Protein AF-D8TQY9-F1 (afdb_monomer_lite)

Sequence (345 aa):
MSKRPREWDLASDESEKIPRVVGLLGVKSWSDFQSIMNVSDNFPCSSEDMFGAQSVFASPAPQGFEVVGVKLLLELLSEPVIWFKETVLHPDNREEPLYLLLYSVLSKLALLSLDQGSLVISSAGPDDPLDDGAAIDAAREAAWDKVYEITGDYESSDHKLAERLFRSPVQPGRSELVVVRVNPGDRISPYECLETNVRSYCKAVMLVEPKCRMVFTDDIWQPMAEATALAILNGKQDPVTVLLTDAKSWYFASVQLVGEIDEEGLPPPTQNEFQACGYRLRLFACKHFTCNLLSESGDRNYACVAKVFAHMHTVLYPGVDISQVAARAERGSGVLKSLADKSPL

Foldseek 3Di:
DDDDDDPPPPPDDDPPLFPDLVNLLQFQFPVSLCVVFVWDPLDDLDPCCQANPPHPFADPDDDDADPQLLVVLLVQQVVLLVCLLVPPDDDLLDQVSVLVSVVSSVVSLQLLDDDFAGKDKDFQDDDPPPCPCPVQVVLLVVLLVVCCVVPVDSPDPPVVSSSVSPSPPPRSGAQGIWIKGFDPPFDQDPPDHPLVCLLPTIATQEGEHAGSDDDCRRRVSSNVSSQQSRQVSNAAPGWYWYWYYPLQKTWIKIKHFPFFPPDPPDDDDDSQWMDTSRTIMGIHNIHMAGARSNDPPPDDRSVRVSVVSVVVSCSNPPPDRSSCSVVSSVVSVVVVVVVVVVDDD

Radius of gyration: 21.99 Å; chains: 1; bounding box: 77×56×57 Å

Organism: NCBI:txid3068

pLDDT: mean 73.63, std 17.73, range [25.66, 96.75]

Secondary structure (DSSP, 8-state):
---PPPTTTTS-SSSSSSPPGGGGGG--SHHHHHHHTT--TTS--SHHHHHSTT-TTBPSSPPPPPHHHHHHHHHHHHHHHHHHHHH----TT-SHHHHHHHHHHHHHHHTT-SSS-EEEEEES----TT--SHHHHHHHHHHHHHHHHHHS-TT-S-HHHHHHH-S----S-S-SEEEEEE-TT----TTS-HHHHHHHTEEEEEEEEE-SS--HHHHSHHHHHHHHHHHHHH-SS--EEEEEE-SSEEEEEEEEEEEETT-TTPPPPPTTEEEETTEEEEEEEEEEEE--TT---TTTSHHHHHHHHHHHHHHHSTT--GGGHHHHHHHHHHHHHHHHTTS--

Structure (m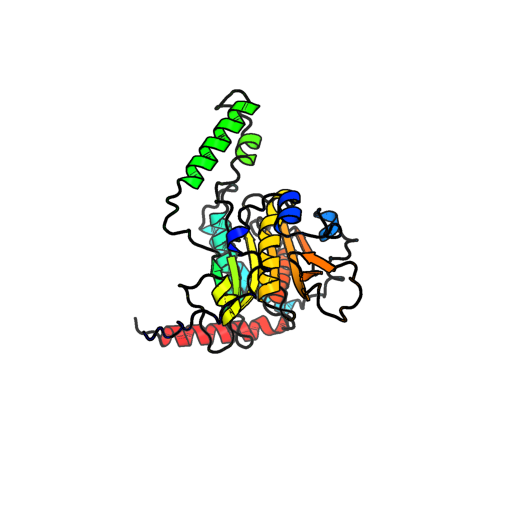mCIF, N/CA/C/O backbone):
data_AF-D8TQY9-F1
#
_entry.id   AF-D8TQY9-F1
#
loop_
_atom_site.group_PDB
_atom_site.id
_atom_site.type_symbol
_atom_site.label_atom_id
_atom_site.label_alt_id
_atom_site.label_comp_id
_atom_site.label_asym_id
_atom_site.label_entity_id
_atom_site.label_seq_id
_atom_site.pdbx_PDB_ins_code
_atom_site.Cartn_x
_atom_site.Cartn_y
_atom_site.Cartn_z
_atom_site.occupancy
_atom_site.B_iso_or_equiv
_atom_site.auth_seq_id
_atom_site.auth_comp_id
_atom_site.auth_asym_id
_atom_site.auth_atom_id
_atom_site.pdbx_PDB_model_num
ATOM 1 N N . MET A 1 1 ? -48.235 35.819 12.263 1.00 39.62 1 MET A N 1
ATOM 2 C CA . MET A 1 1 ? -47.195 35.002 12.921 1.00 39.62 1 MET A CA 1
ATOM 3 C C . MET A 1 1 ? -47.364 33.561 12.474 1.00 39.62 1 MET A C 1
ATOM 5 O O . MET A 1 1 ? -48.348 32.938 12.834 1.00 39.62 1 MET A O 1
ATOM 9 N N . SER A 1 2 ? -46.459 33.069 11.633 1.00 35.28 2 SER A N 1
ATOM 10 C CA . SER A 1 2 ? -46.304 31.645 11.323 1.00 35.28 2 SER A CA 1
ATOM 11 C C . SER A 1 2 ? -44.868 31.473 10.835 1.00 35.28 2 SER A C 1
ATOM 13 O O . SER A 1 2 ? -44.525 31.920 9.742 1.00 35.28 2 SER A O 1
ATOM 15 N N . LYS A 1 3 ? -43.997 30.957 11.704 1.00 33.81 3 LYS A N 1
ATOM 16 C CA . LYS A 1 3 ? -42.648 30.521 11.337 1.00 33.81 3 LYS A CA 1
ATOM 17 C C . LYS A 1 3 ? -42.711 29.000 11.255 1.00 33.81 3 LYS A C 1
ATOM 19 O O . LYS A 1 3 ? -42.864 28.346 12.280 1.00 33.81 3 LYS A O 1
ATOM 24 N N . ARG A 1 4 ? -42.647 28.458 10.038 1.00 33.50 4 ARG A N 1
ATOM 25 C CA . ARG A 1 4 ? -42.308 27.045 9.831 1.00 33.50 4 ARG A CA 1
ATOM 26 C C . ARG A 1 4 ? -40.861 26.831 10.304 1.00 33.50 4 ARG A C 1
ATOM 28 O O . ARG A 1 4 ? -40.025 27.673 9.962 1.00 33.50 4 ARG A O 1
ATOM 35 N N . PRO A 1 5 ? -40.546 25.762 11.050 1.00 31.55 5 PRO A N 1
ATOM 36 C CA . PRO A 1 5 ? -39.163 25.355 11.265 1.00 31.55 5 PRO A CA 1
ATOM 37 C C . PRO A 1 5 ? -38.562 24.891 9.932 1.00 31.55 5 PRO A C 1
ATOM 39 O O . PRO A 1 5 ? -39.254 24.273 9.122 1.00 31.55 5 PRO A O 1
ATOM 42 N N . ARG A 1 6 ? -37.302 25.254 9.680 1.00 28.48 6 ARG A N 1
ATOM 43 C CA . ARG A 1 6 ? -36.527 24.796 8.522 1.00 28.48 6 ARG A CA 1
ATOM 44 C C . ARG A 1 6 ? -36.032 23.374 8.801 1.00 28.48 6 ARG A C 1
ATOM 46 O O . ARG A 1 6 ? -35.542 23.115 9.890 1.00 28.48 6 ARG A O 1
ATOM 53 N N . GLU A 1 7 ? -36.133 22.500 7.803 1.00 30.22 7 GLU A N 1
ATOM 54 C CA . GLU A 1 7 ? -35.644 21.106 7.751 1.00 30.22 7 GLU A CA 1
ATOM 55 C C . GLU A 1 7 ? -34.103 20.986 7.787 1.00 30.22 7 GLU A C 1
ATOM 57 O O . GLU A 1 7 ? -33.508 20.288 6.977 1.00 30.22 7 GLU A O 1
ATOM 62 N N . TRP A 1 8 ? -33.426 21.707 8.683 1.00 30.09 8 TRP A N 1
ATOM 63 C CA . TRP A 1 8 ? -31.961 21.654 8.824 1.00 30.09 8 TRP A CA 1
ATOM 64 C C . TRP A 1 8 ? -31.501 20.970 10.122 1.00 30.09 8 TRP A C 1
ATOM 66 O O . TRP A 1 8 ? -30.308 20.759 10.301 1.00 30.09 8 TRP A O 1
ATOM 76 N N . ASP A 1 9 ? -32.431 20.533 10.975 1.00 25.66 9 ASP A N 1
ATOM 77 C CA . ASP A 1 9 ? -32.129 19.931 12.285 1.00 25.66 9 ASP A CA 1
ATOM 78 C C . ASP A 1 9 ? -32.101 18.383 12.270 1.00 25.66 9 ASP A C 1
ATOM 80 O O . ASP A 1 9 ? -32.417 17.748 13.271 1.00 25.66 9 ASP A O 1
ATOM 84 N N . LEU A 1 10 ? -31.750 17.744 11.145 1.00 31.73 10 LEU A N 1
ATOM 85 C CA . LEU A 1 10 ? -31.627 16.271 11.053 1.00 31.73 10 LEU A CA 1
ATOM 86 C C . LEU A 1 10 ? -30.245 15.767 10.604 1.00 31.73 10 LEU A C 1
ATOM 88 O O . LEU A 1 10 ? -30.106 14.602 10.249 1.00 31.73 10 LEU A O 1
ATOM 92 N N . ALA A 1 11 ? -29.212 16.611 10.648 1.00 31.11 11 ALA A N 1
ATOM 93 C CA . ALA A 1 11 ? -27.831 16.205 10.357 1.00 31.11 11 ALA A CA 1
ATOM 94 C C . ALA A 1 11 ? -26.865 16.502 11.520 1.00 31.11 11 ALA A C 1
ATOM 96 O O . ALA A 1 11 ? -25.699 16.820 11.295 1.00 31.11 11 ALA A O 1
ATOM 97 N N . SER A 1 12 ? -27.350 16.447 12.763 1.00 35.75 12 SER A N 1
ATOM 98 C CA . SER A 1 12 ? -26.526 16.616 13.964 1.00 35.75 12 SER A CA 1
ATOM 99 C C . SER A 1 12 ? -25.936 15.282 14.444 1.00 35.75 12 SER A C 1
ATOM 101 O O . SER A 1 12 ? -26.682 14.329 14.656 1.00 35.75 12 SER A O 1
ATOM 103 N N . ASP A 1 13 ? -24.621 15.297 14.693 1.00 31.89 13 ASP A N 1
ATOM 104 C CA . ASP A 1 13 ? -23.912 14.555 15.758 1.00 31.89 13 ASP A CA 1
ATOM 105 C C . ASP A 1 13 ? -23.221 13.193 15.531 1.00 31.89 13 ASP A C 1
ATOM 107 O O . ASP A 1 13 ? -22.780 12.599 16.510 1.00 31.89 13 ASP A O 1
ATOM 111 N N . GLU A 1 14 ? -22.949 12.724 14.305 1.00 36.75 14 GLU A N 1
ATOM 112 C CA . GLU A 1 14 ? -22.085 11.520 14.127 1.00 36.75 14 GLU A CA 1
ATOM 113 C C . GLU A 1 14 ? -20.671 11.781 13.558 1.00 36.75 14 GLU A C 1
ATOM 115 O O . GLU A 1 14 ? -19.844 10.874 13.502 1.00 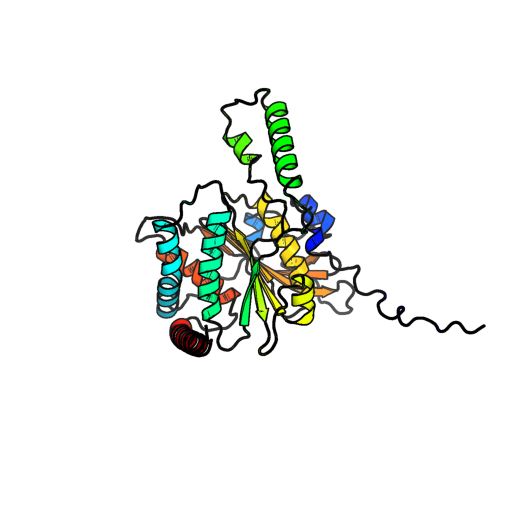36.75 14 GLU A O 1
ATOM 120 N N . SER A 1 15 ? -20.320 13.015 13.171 1.00 42.41 15 SER A N 1
ATOM 121 C CA . SER A 1 15 ? -19.105 13.267 12.364 1.00 42.41 15 SER A CA 1
ATOM 122 C C . SER A 1 15 ? -17.864 13.793 13.115 1.00 42.41 15 SER A C 1
ATOM 124 O O . SER A 1 15 ? -16.834 13.982 12.465 1.00 42.41 15 SER A O 1
ATOM 126 N N . GLU A 1 16 ? -17.896 14.047 14.428 1.00 48.91 16 GLU A N 1
ATOM 127 C CA . GLU A 1 16 ? -16.743 14.668 15.121 1.00 48.91 16 GLU A CA 1
ATOM 128 C C . GLU A 1 16 ? -15.598 13.697 15.470 1.00 48.91 16 GLU A C 1
ATOM 130 O O . GLU A 1 16 ? -14.480 14.145 15.714 1.00 48.91 16 GLU A O 1
ATOM 135 N N . LYS A 1 17 ? -15.825 12.374 15.463 1.00 55.22 17 LYS A N 1
ATOM 136 C CA . LYS A 1 17 ? -14.813 11.393 15.913 1.00 55.22 17 LYS A CA 1
ATOM 137 C C . LYS A 1 17 ? -13.771 11.009 14.852 1.00 55.22 17 LYS A C 1
ATOM 139 O O . LYS A 1 17 ? -12.709 10.508 15.206 1.00 55.22 17 LYS A O 1
ATOM 144 N N . ILE A 1 18 ? -14.051 11.204 13.561 1.00 57.72 18 ILE A N 1
ATOM 145 C CA . ILE A 1 18 ? -13.136 10.807 12.477 1.00 57.72 18 ILE A CA 1
ATOM 146 C C . ILE A 1 18 ? -12.364 12.046 12.017 1.00 57.72 18 ILE A C 1
ATOM 148 O O . ILE A 1 18 ? -12.992 12.967 11.482 1.00 57.72 18 ILE A O 1
ATOM 152 N N . PRO A 1 19 ? -11.027 12.095 12.173 1.00 57.12 19 PRO A N 1
ATOM 153 C CA . PRO A 1 19 ? -10.237 13.167 11.595 1.00 57.12 19 PRO A CA 1
ATOM 154 C C . PRO A 1 19 ? -10.498 13.220 10.095 1.00 57.12 19 PRO A C 1
ATOM 156 O O . PRO A 1 19 ? -10.464 12.193 9.413 1.00 57.12 19 PRO A O 1
ATOM 159 N N . ARG A 1 20 ? -10.750 14.420 9.569 1.00 57.09 20 ARG A N 1
ATOM 160 C CA . ARG A 1 20 ? -10.746 14.615 8.118 1.00 57.09 20 ARG A CA 1
ATOM 161 C C . ARG A 1 20 ? -9.380 14.167 7.607 1.00 57.09 20 ARG A C 1
ATOM 163 O O . ARG A 1 20 ? -8.365 14.603 8.146 1.00 57.09 20 ARG A O 1
ATOM 170 N N . VAL A 1 21 ? -9.352 13.361 6.553 1.00 54.56 21 VAL A N 1
ATOM 171 C CA . VAL A 1 21 ? -8.126 12.971 5.840 1.00 54.56 21 VAL A CA 1
ATOM 172 C C . VAL A 1 21 ? -7.359 14.226 5.397 1.00 54.56 21 VAL A C 1
ATOM 174 O O . VAL A 1 21 ? -6.134 14.256 5.421 1.00 54.56 21 VAL A O 1
ATOM 177 N N . VAL A 1 22 ? -8.074 15.322 5.114 1.00 44.81 22 VAL A N 1
ATOM 178 C CA . VAL A 1 22 ? -7.494 16.649 4.813 1.00 44.81 22 VAL A CA 1
ATOM 179 C C . VAL A 1 22 ? -6.735 17.288 5.992 1.00 44.81 22 VAL A C 1
ATOM 181 O O . VAL A 1 22 ? -5.873 18.130 5.776 1.00 44.81 22 VAL A O 1
ATOM 184 N N . GLY A 1 23 ? -7.021 16.910 7.240 1.00 45.72 23 GLY A N 1
ATOM 185 C CA . GLY A 1 23 ? -6.389 17.470 8.443 1.00 45.72 23 GLY A CA 1
ATOM 186 C C . GLY A 1 23 ? -5.056 16.821 8.832 1.00 45.72 23 GLY A C 1
ATOM 187 O O . GLY A 1 23 ? -4.439 17.243 9.807 1.00 45.72 23 GLY A O 1
ATOM 188 N N . LEU A 1 24 ? -4.605 15.803 8.094 1.00 59.19 24 LEU A N 1
ATOM 189 C CA . LEU A 1 24 ? -3.450 14.977 8.466 1.00 59.19 24 LEU A CA 1
ATOM 190 C C . LEU A 1 24 ? -2.108 15.496 7.931 1.00 59.19 24 LEU A C 1
ATOM 192 O O . LEU A 1 24 ? -1.064 14.934 8.250 1.00 59.19 24 LEU A O 1
ATOM 196 N N . LEU A 1 25 ? -2.112 16.621 7.206 1.00 58.91 25 LEU A N 1
ATOM 197 C CA . LEU A 1 25 ? -0.903 17.295 6.700 1.00 58.91 25 LEU A CA 1
ATOM 198 C C . LEU A 1 25 ? 0.034 17.790 7.827 1.00 58.91 25 LEU A C 1
ATOM 200 O O . LEU A 1 25 ? 1.186 18.151 7.594 1.00 58.91 25 LEU A O 1
ATOM 204 N N . GLY A 1 26 ? -0.452 17.825 9.071 1.00 62.59 26 GLY A N 1
ATOM 205 C CA . GLY A 1 26 ? 0.345 18.153 10.254 1.00 62.59 26 GLY A CA 1
ATOM 206 C C . GLY A 1 26 ? 1.169 16.990 10.819 1.00 62.59 26 GLY A C 1
ATOM 207 O O . GLY A 1 26 ? 1.985 17.223 11.707 1.00 62.59 26 GLY A O 1
ATOM 208 N N . VAL A 1 27 ? 0.979 15.755 10.340 1.00 76.62 27 VAL A N 1
ATOM 209 C CA . VAL A 1 27 ? 1.635 14.561 10.896 1.00 76.62 27 VAL A CA 1
ATOM 210 C C . VAL A 1 27 ? 3.030 14.389 10.291 1.00 76.62 27 VAL A C 1
ATOM 212 O O . VAL A 1 27 ? 3.187 13.741 9.265 1.00 76.62 27 VAL A O 1
ATOM 215 N N . LYS A 1 28 ? 4.060 14.963 10.922 1.00 78.88 28 LYS A N 1
ATOM 216 C CA . LYS A 1 28 ? 5.449 14.925 10.414 1.00 78.88 28 LYS A CA 1
ATOM 217 C C . LYS A 1 28 ? 6.371 14.014 11.216 1.00 78.88 28 LYS A C 1
ATOM 219 O O . LYS A 1 28 ? 7.529 13.817 10.859 1.00 78.88 28 LYS A O 1
ATOM 224 N N . SER A 1 29 ? 5.881 13.495 12.333 1.00 83.25 29 SER A N 1
ATOM 225 C CA . SER A 1 29 ? 6.659 12.702 13.271 1.00 83.25 29 SER A CA 1
ATOM 226 C C . SER A 1 29 ? 5.777 11.706 14.012 1.00 83.25 29 SER A C 1
ATOM 228 O O . SER A 1 29 ? 4.548 11.811 14.018 1.00 83.25 29 SER A O 1
ATOM 230 N N . TRP A 1 30 ? 6.423 10.767 14.701 1.00 87.62 30 TRP A N 1
ATOM 231 C CA . TRP A 1 30 ? 5.758 9.856 15.628 1.00 87.62 30 TRP A CA 1
ATOM 232 C C . TRP A 1 30 ? 4.934 10.616 16.677 1.00 87.62 30 TRP A C 1
ATOM 234 O O . TRP A 1 30 ? 3.790 10.260 16.940 1.00 87.62 30 TRP A O 1
ATOM 244 N N . SER A 1 31 ? 5.487 11.688 17.250 1.00 87.88 31 SER A N 1
ATOM 245 C CA . SER A 1 31 ? 4.803 12.488 18.269 1.00 87.88 31 SER A CA 1
ATOM 246 C C . SER A 1 31 ? 3.566 13.199 17.720 1.00 87.88 31 SER A C 1
ATOM 248 O O . SER A 1 31 ? 2.546 13.269 18.409 1.00 87.88 31 SER A O 1
ATOM 250 N N . ASP A 1 32 ? 3.620 13.680 16.476 1.00 86.31 32 ASP A N 1
ATOM 251 C CA . ASP A 1 32 ? 2.452 14.266 15.812 1.00 86.31 32 ASP A CA 1
ATOM 252 C C . ASP A 1 32 ? 1.392 13.197 15.553 1.00 86.31 32 ASP A C 1
ATOM 254 O O . ASP A 1 32 ? 0.228 13.401 15.874 1.00 86.31 32 ASP A O 1
ATOM 258 N N . PHE A 1 33 ? 1.788 12.027 15.042 1.00 89.12 33 PHE A N 1
ATOM 259 C CA . PHE A 1 33 ? 0.869 10.910 14.815 1.00 89.12 33 PHE A CA 1
ATOM 260 C C . PHE A 1 33 ? 0.184 10.492 16.113 1.00 89.12 33 PHE A C 1
ATOM 262 O O . PHE A 1 33 ? -1.042 10.426 16.172 1.00 89.12 33 PHE A O 1
ATOM 269 N N . GLN A 1 34 ? 0.966 10.295 17.174 1.00 90.56 34 GLN A N 1
ATOM 270 C CA . GLN A 1 34 ? 0.460 9.894 18.476 1.00 90.56 34 GLN A CA 1
ATOM 271 C C . GLN A 1 34 ? -0.514 10.926 19.057 1.00 90.56 34 GLN A C 1
ATOM 273 O O . GLN A 1 34 ? -1.579 10.552 19.542 1.00 90.56 34 GLN A O 1
ATOM 278 N N . SER A 1 35 ? -0.179 12.216 18.984 1.00 88.19 35 SER A N 1
ATOM 279 C CA . SER A 1 35 ? -0.999 13.285 19.564 1.00 88.19 35 SER A CA 1
ATOM 280 C C . SER A 1 35 ? -2.240 13.621 18.732 1.00 88.19 35 SER A C 1
ATOM 282 O O . SER A 1 35 ? -3.329 13.717 19.292 1.00 88.19 35 SER A O 1
ATOM 284 N N . ILE A 1 36 ? -2.110 13.756 17.408 1.00 86.38 36 ILE A N 1
ATOM 285 C CA . ILE A 1 36 ? -3.205 14.135 16.499 1.00 86.38 36 ILE A CA 1
ATOM 286 C C . ILE A 1 36 ? -4.218 12.997 16.367 1.00 86.38 36 ILE A C 1
ATOM 288 O O . ILE A 1 36 ? -5.424 13.235 16.404 1.00 86.38 36 ILE A O 1
ATOM 292 N N . MET A 1 37 ? -3.742 11.755 16.237 1.00 87.50 37 MET A N 1
ATOM 293 C CA . MET A 1 37 ? -4.614 10.587 16.080 1.00 87.50 37 MET A CA 1
ATOM 294 C C . MET A 1 37 ? -4.997 9.953 17.424 1.00 87.50 37 MET A C 1
ATOM 296 O O . MET A 1 37 ? -5.778 9.002 17.440 1.00 87.50 37 MET A O 1
ATOM 300 N N . ASN A 1 38 ? -4.488 10.473 18.548 1.00 89.31 38 ASN A N 1
ATOM 301 C CA . ASN A 1 38 ? -4.680 9.914 19.888 1.00 89.31 38 ASN A CA 1
ATOM 302 C C . ASN A 1 38 ? -4.340 8.410 19.934 1.00 89.31 38 ASN A C 1
ATOM 304 O O . ASN A 1 38 ? -5.169 7.579 20.313 1.00 89.31 38 ASN A O 1
ATOM 308 N N . VAL A 1 39 ? -3.141 8.065 19.452 1.00 90.44 39 VAL A N 1
ATOM 309 C CA . VAL A 1 39 ? -2.688 6.673 19.322 1.00 90.44 39 VAL A CA 1
ATOM 310 C C . VAL A 1 39 ? -2.211 6.142 20.666 1.00 90.44 39 VAL A C 1
ATOM 312 O O . VAL A 1 39 ? -1.447 6.804 21.370 1.00 90.44 39 VAL A O 1
ATOM 315 N N . SER A 1 40 ? -2.625 4.929 21.019 1.00 88.31 40 SER A N 1
ATOM 316 C CA . SER A 1 40 ? -2.164 4.270 22.243 1.00 88.31 40 SER A CA 1
ATOM 317 C C . SER A 1 40 ? -0.674 3.900 22.202 1.00 88.31 40 SER A C 1
ATOM 319 O O . SER A 1 40 ? -0.125 3.552 21.157 1.00 88.31 40 SER A O 1
ATOM 321 N N . ASP A 1 41 ? -0.029 3.890 23.373 1.00 84.81 41 ASP A N 1
ATOM 322 C CA . ASP A 1 41 ? 1.418 3.645 23.539 1.00 84.81 41 ASP A CA 1
ATOM 323 C C . ASP A 1 41 ? 1.907 2.270 23.051 1.00 84.81 41 ASP A C 1
ATOM 325 O O . ASP A 1 41 ? 3.106 2.038 22.926 1.00 84.81 41 ASP A O 1
ATOM 329 N N . ASN A 1 42 ? 0.995 1.329 22.805 1.00 82.44 42 ASN A N 1
ATOM 330 C CA . ASN A 1 42 ? 1.328 -0.009 22.322 1.00 82.44 42 ASN A CA 1
ATOM 331 C C . ASN A 1 42 ? 1.482 -0.093 20.792 1.00 82.44 42 ASN A C 1
ATOM 333 O O . ASN A 1 42 ? 1.752 -1.180 20.278 1.00 82.44 42 ASN A O 1
ATOM 337 N N . PHE A 1 43 ? 1.302 1.010 20.059 1.00 89.25 43 PHE A N 1
ATOM 338 C CA . PHE A 1 43 ? 1.595 1.049 18.630 1.00 89.25 43 PHE A CA 1
ATOM 339 C C . PHE A 1 43 ? 3.122 1.098 18.392 1.00 89.25 43 PHE A C 1
ATOM 341 O O . PHE A 1 43 ? 3.828 1.848 19.067 1.00 89.25 43 PHE A O 1
ATOM 348 N N . PRO A 1 44 ? 3.661 0.316 17.439 1.00 89.75 44 PRO A N 1
ATOM 349 C CA . PRO A 1 44 ? 5.102 0.238 17.200 1.00 89.75 44 PRO A CA 1
ATOM 350 C C . PRO A 1 44 ? 5.662 1.523 16.566 1.00 89.75 44 PRO A C 1
ATOM 352 O O . PRO A 1 44 ? 5.226 1.944 15.498 1.00 89.75 44 PRO A O 1
ATOM 355 N N . CYS A 1 45 ? 6.675 2.123 17.195 1.00 86.25 45 CYS A N 1
ATOM 356 C CA . CYS A 1 45 ? 7.253 3.402 16.763 1.00 86.25 45 CYS A CA 1
ATOM 357 C C . CYS A 1 45 ? 8.532 3.268 15.910 1.00 86.25 45 CYS A C 1
ATOM 359 O O . CYS A 1 45 ? 9.109 4.275 15.497 1.00 86.25 45 CYS A O 1
ATOM 361 N N . SER A 1 46 ? 8.997 2.043 15.629 1.00 88.12 46 SER A N 1
ATOM 362 C CA . SER A 1 46 ? 10.213 1.794 14.847 1.00 88.12 46 SER A CA 1
ATOM 363 C C . SER A 1 46 ? 10.018 0.756 13.738 1.00 88.12 46 SER A C 1
ATOM 365 O O . SER A 1 46 ? 9.134 -0.102 13.793 1.00 88.12 46 SER A O 1
ATOM 367 N N . SER A 1 47 ? 10.893 0.803 12.725 1.00 89.44 47 SER A N 1
ATOM 368 C CA . SER A 1 47 ? 10.894 -0.189 11.640 1.00 89.44 47 SER A CA 1
ATOM 369 C C . SER A 1 47 ? 11.155 -1.606 12.154 1.00 89.44 47 SER A C 1
ATOM 371 O O . SER A 1 47 ? 10.634 -2.554 11.574 1.00 89.44 47 SER A O 1
ATOM 373 N N . GLU A 1 48 ? 11.983 -1.772 13.187 1.00 89.50 48 GLU A N 1
ATOM 374 C CA . GLU A 1 48 ? 12.298 -3.100 13.724 1.00 89.50 48 GLU A CA 1
ATOM 375 C C . GLU A 1 48 ? 11.088 -3.676 14.466 1.00 89.50 48 GLU A C 1
ATOM 377 O O . GLU A 1 48 ? 10.738 -4.837 14.267 1.00 89.50 48 GLU A O 1
ATOM 382 N N . ASP A 1 49 ? 10.372 -2.847 15.228 1.00 89.50 49 ASP A N 1
ATOM 383 C CA . ASP A 1 49 ? 9.168 -3.282 15.941 1.00 89.50 49 ASP A CA 1
ATOM 384 C C . ASP A 1 49 ? 8.044 -3.665 14.971 1.00 89.50 49 ASP A C 1
ATOM 386 O O . ASP A 1 49 ? 7.312 -4.622 15.220 1.00 89.50 49 ASP A O 1
ATOM 390 N N . MET A 1 50 ? 7.912 -2.954 13.845 1.00 91.31 50 MET A N 1
ATOM 391 C CA . MET A 1 50 ? 6.879 -3.219 12.835 1.00 91.31 50 MET A CA 1
ATOM 392 C C . MET A 1 50 ? 7.227 -4.358 11.869 1.00 91.31 50 MET A C 1
ATOM 394 O O . MET A 1 50 ? 6.346 -5.133 11.506 1.00 91.31 50 MET A O 1
ATOM 398 N N . PHE A 1 51 ? 8.477 -4.443 11.411 1.00 91.56 51 PHE A N 1
ATOM 399 C CA . PHE A 1 51 ? 8.876 -5.289 10.274 1.00 91.56 51 PHE A CA 1
ATOM 400 C C . PHE A 1 51 ? 9.982 -6.294 10.604 1.00 91.56 51 PHE A C 1
ATOM 402 O O . PHE A 1 51 ? 10.343 -7.103 9.745 1.00 91.56 51 PHE A O 1
ATOM 409 N N . GLY A 1 52 ? 10.539 -6.240 11.815 1.00 87.75 52 GLY A N 1
ATOM 410 C CA . GLY A 1 52 ? 11.588 -7.142 12.270 1.00 87.75 52 GLY A CA 1
ATOM 411 C C . GLY A 1 52 ? 11.120 -8.594 12.321 1.00 87.75 52 GLY A C 1
ATOM 412 O O . GLY A 1 52 ? 9.931 -8.900 12.415 1.00 87.75 52 GLY A O 1
ATOM 413 N N . ALA A 1 53 ? 12.070 -9.527 12.290 1.00 82.50 53 ALA A N 1
ATOM 414 C CA . ALA A 1 53 ? 11.774 -10.962 12.223 1.00 82.50 53 ALA A CA 1
ATOM 415 C C . ALA A 1 53 ? 11.005 -11.502 13.446 1.00 82.50 53 ALA A C 1
ATOM 417 O O . ALA A 1 53 ? 10.382 -12.558 13.356 1.00 82.50 53 ALA A O 1
ATOM 418 N N . GLN A 1 54 ? 11.070 -10.796 14.579 1.00 83.94 54 GLN A N 1
ATOM 419 C CA . GLN A 1 54 ? 10.360 -11.124 15.822 1.00 83.94 54 GLN A CA 1
ATOM 420 C C . GLN A 1 54 ? 9.096 -10.275 16.027 1.00 83.94 54 GLN A C 1
ATOM 422 O O . GLN A 1 54 ? 8.461 -10.361 17.076 1.00 83.94 54 GLN A O 1
ATOM 427 N N . SER A 1 55 ? 8.738 -9.436 15.052 1.00 85.94 55 SER A N 1
ATOM 428 C CA . SER A 1 55 ? 7.576 -8.564 15.153 1.00 85.94 55 SER A CA 1
ATOM 429 C C . SER A 1 55 ? 6.279 -9.371 15.174 1.00 85.94 55 SER A C 1
ATOM 431 O O . SER A 1 55 ? 6.038 -10.218 14.314 1.00 85.94 55 SER A O 1
ATOM 433 N N . VAL A 1 56 ? 5.394 -9.045 16.117 1.00 85.19 56 VAL A N 1
ATOM 434 C CA . VAL A 1 56 ? 4.032 -9.604 16.199 1.00 85.19 56 VAL A CA 1
ATOM 435 C C . VAL A 1 56 ? 3.116 -9.104 15.075 1.00 85.19 56 VAL A C 1
ATOM 437 O O . VAL A 1 56 ? 2.039 -9.659 14.861 1.00 85.19 56 VAL A O 1
ATOM 440 N N . PHE A 1 57 ? 3.536 -8.055 14.362 1.00 87.25 57 PHE A N 1
ATOM 441 C CA . PHE A 1 57 ? 2.804 -7.451 13.249 1.00 87.25 57 PHE A CA 1
ATOM 442 C C . PHE A 1 57 ? 3.226 -8.032 11.895 1.00 87.25 57 PHE A C 1
ATOM 444 O O . PHE A 1 57 ? 2.504 -7.878 10.901 1.00 87.25 57 PHE A O 1
ATOM 451 N N . ALA A 1 58 ? 4.385 -8.700 11.848 1.00 80.00 58 ALA A N 1
ATOM 452 C CA . ALA A 1 58 ? 4.902 -9.306 10.636 1.00 80.00 58 ALA A CA 1
ATOM 453 C C . ALA A 1 58 ? 3.967 -10.411 10.131 1.00 80.00 58 ALA A C 1
ATOM 455 O O . ALA A 1 58 ? 3.386 -11.183 10.896 1.00 80.00 58 ALA A O 1
ATOM 456 N N . SER A 1 59 ? 3.827 -10.503 8.809 1.00 68.94 59 SER A N 1
ATOM 457 C CA . SER A 1 59 ? 3.077 -11.607 8.209 1.00 68.94 59 SER A CA 1
ATOM 458 C C . SER A 1 59 ? 3.731 -12.950 8.574 1.00 68.94 59 SER A C 1
ATOM 460 O O . SER A 1 59 ? 4.958 -13.062 8.469 1.00 68.94 59 SER A O 1
ATOM 462 N N . PRO A 1 60 ? 2.954 -14.000 8.916 1.00 58.50 60 PRO A N 1
ATOM 463 C CA . PRO A 1 60 ? 3.499 -15.345 9.065 1.00 58.50 60 PRO A CA 1
ATOM 464 C C . PRO A 1 60 ? 4.232 -15.780 7.787 1.00 58.50 60 PRO A C 1
ATOM 466 O O . PRO A 1 60 ? 3.992 -15.226 6.707 1.00 58.50 60 PRO A O 1
ATOM 469 N N . ALA A 1 61 ? 5.148 -16.745 7.949 1.00 53.12 61 ALA A N 1
ATOM 470 C CA . ALA A 1 61 ? 6.131 -17.184 6.956 1.00 53.12 61 ALA A CA 1
ATOM 471 C C . ALA A 1 61 ? 5.586 -17.198 5.512 1.00 53.12 61 ALA A C 1
ATOM 473 O O . ALA A 1 61 ? 4.442 -17.602 5.291 1.00 53.12 61 ALA A O 1
ATOM 474 N N . PRO A 1 62 ? 6.393 -16.765 4.523 1.00 54.72 62 PRO A N 1
ATOM 475 C CA . PRO A 1 62 ? 5.918 -16.514 3.170 1.00 54.72 62 PRO A CA 1
ATOM 476 C C . PRO A 1 62 ? 5.209 -17.742 2.601 1.00 54.72 62 PRO A C 1
ATOM 478 O O . PRO A 1 62 ? 5.818 -18.802 2.455 1.00 54.72 62 PRO A O 1
ATOM 481 N N . GLN A 1 63 ? 3.936 -17.580 2.233 1.00 56.22 63 GLN A N 1
ATOM 482 C CA . GLN A 1 63 ? 3.294 -18.517 1.323 1.00 56.22 63 GLN A CA 1
ATOM 483 C C . GLN A 1 63 ? 4.125 -18.522 0.039 1.00 56.22 63 GLN A C 1
ATOM 485 O O . GLN A 1 63 ? 4.386 -17.470 -0.551 1.00 56.22 63 GLN A O 1
ATOM 490 N N . GLY A 1 64 ? 4.629 -19.696 -0.338 1.00 59.25 64 GLY A N 1
ATOM 491 C CA . GLY A 1 64 ? 5.300 -19.860 -1.618 1.00 59.25 64 GLY A CA 1
ATOM 492 C C . GLY A 1 64 ? 4.311 -19.496 -2.715 1.00 59.25 64 GLY A C 1
ATOM 493 O O . GLY A 1 64 ? 3.228 -20.070 -2.782 1.00 59.25 64 GLY A O 1
ATOM 494 N N . PHE A 1 65 ? 4.658 -18.517 -3.540 1.00 66.00 65 PHE A N 1
ATOM 495 C CA . PHE A 1 65 ? 3.844 -18.192 -4.698 1.00 66.00 65 PHE A CA 1
ATOM 496 C C . PHE A 1 65 ? 4.061 -19.243 -5.789 1.00 66.00 65 PHE A C 1
ATOM 498 O O . PHE A 1 65 ? 5.178 -19.738 -5.970 1.00 66.00 65 PHE A O 1
ATOM 505 N N . GLU A 1 66 ? 3.007 -19.567 -6.533 1.00 69.81 66 GLU A N 1
ATOM 506 C CA . GLU A 1 66 ? 3.122 -20.449 -7.688 1.00 69.81 66 GLU A CA 1
ATOM 507 C C . GLU A 1 66 ? 4.035 -19.808 -8.751 1.00 69.81 66 GLU A C 1
ATOM 509 O O . GLU A 1 66 ? 3.832 -18.668 -9.175 1.00 69.81 66 GLU A O 1
ATOM 514 N N . VAL A 1 67 ? 5.072 -20.540 -9.170 1.00 71.94 67 VAL A N 1
ATOM 515 C CA . VAL A 1 67 ? 6.161 -20.012 -10.011 1.00 71.94 67 VAL A CA 1
ATOM 516 C C . VAL A 1 67 ? 5.649 -19.489 -11.358 1.00 71.94 67 VAL A C 1
ATOM 518 O O . VAL A 1 67 ? 6.171 -18.498 -11.867 1.00 71.94 67 VAL A O 1
ATOM 521 N N . VAL A 1 68 ? 4.621 -20.130 -11.924 1.00 72.19 68 VAL A N 1
ATOM 522 C CA . VAL A 1 68 ? 4.063 -19.775 -13.236 1.00 72.19 68 VAL A CA 1
ATOM 523 C C . VAL A 1 68 ? 3.295 -18.455 -13.170 1.00 72.19 68 VAL A C 1
ATOM 525 O O . VAL A 1 68 ? 3.636 -17.532 -13.911 1.00 72.19 68 VAL A O 1
ATOM 528 N N . GLY A 1 69 ? 2.327 -18.322 -12.253 1.00 73.19 69 GLY A N 1
ATOM 529 C CA . GLY A 1 69 ? 1.578 -17.074 -12.064 1.00 73.19 69 GLY A CA 1
ATOM 530 C C . GLY A 1 69 ? 2.477 -15.872 -11.757 1.00 73.19 69 GLY A C 1
ATOM 531 O O . GLY A 1 69 ? 2.292 -14.789 -12.309 1.00 73.19 69 GLY A O 1
ATOM 532 N N . VAL A 1 70 ? 3.523 -16.070 -10.951 1.00 79.06 70 VAL A N 1
ATOM 533 C CA . VAL A 1 70 ? 4.496 -15.014 -10.632 1.00 79.06 70 VAL A CA 1
ATOM 534 C C . VAL A 1 70 ? 5.343 -14.609 -11.833 1.00 79.06 70 VAL A C 1
ATOM 536 O O . VAL A 1 70 ? 5.614 -13.424 -12.009 1.00 79.06 70 VAL A O 1
ATOM 539 N N . LYS A 1 71 ? 5.771 -15.569 -12.659 1.00 80.19 71 LYS A N 1
ATOM 540 C CA . LYS A 1 71 ? 6.547 -15.270 -13.866 1.00 80.19 71 LYS A CA 1
ATOM 541 C C . LYS A 1 71 ? 5.733 -14.422 -14.843 1.00 80.19 71 LYS A C 1
ATOM 543 O O . LYS A 1 71 ? 6.242 -13.431 -15.351 1.00 80.19 71 LYS A O 1
ATOM 548 N N . LEU A 1 72 ? 4.466 -14.772 -15.045 1.00 78.38 72 LEU A N 1
ATOM 549 C CA . LEU A 1 72 ? 3.552 -14.011 -15.897 1.00 78.38 72 LEU A CA 1
ATOM 550 C C . LEU A 1 72 ? 3.290 -12.607 -15.347 1.00 78.38 72 LEU A C 1
ATOM 552 O O . LEU A 1 72 ? 3.279 -11.636 -16.099 1.00 78.38 72 LEU A O 1
ATOM 556 N N . LEU A 1 73 ? 3.116 -12.487 -14.029 1.00 82.88 73 LEU A N 1
ATOM 557 C CA . LEU A 1 73 ? 2.966 -11.192 -13.372 1.00 82.88 73 LEU A CA 1
ATOM 558 C C . LEU A 1 73 ? 4.217 -10.323 -13.553 1.00 82.88 73 LEU A C 1
ATOM 560 O O . LEU A 1 73 ? 4.109 -9.130 -13.820 1.00 82.88 73 LEU A O 1
ATOM 564 N N . LEU A 1 74 ? 5.402 -10.924 -13.437 1.00 84.50 74 LEU A N 1
ATOM 565 C CA . LEU A 1 74 ? 6.666 -10.245 -13.687 1.00 84.50 74 LEU A CA 1
ATOM 566 C C . LEU A 1 74 ? 6.750 -9.761 -15.138 1.00 84.50 74 LEU A C 1
ATOM 568 O O . LEU A 1 74 ? 7.003 -8.585 -15.348 1.00 84.50 74 LEU A O 1
ATOM 572 N N . GLU A 1 75 ? 6.469 -10.618 -16.121 1.00 82.94 75 GLU A N 1
ATOM 573 C CA . GLU A 1 75 ? 6.465 -10.242 -17.543 1.00 82.94 75 GLU A CA 1
ATOM 574 C C . GLU A 1 75 ? 5.500 -9.077 -17.830 1.00 82.94 75 GLU A C 1
ATOM 576 O O . GLU A 1 75 ? 5.888 -8.105 -18.478 1.00 82.94 75 GLU A O 1
ATOM 581 N N . LEU A 1 76 ? 4.279 -9.126 -17.283 1.00 83.00 76 LEU A N 1
ATOM 582 C CA . LEU A 1 76 ? 3.268 -8.076 -17.445 1.00 83.00 76 LEU A CA 1
ATOM 583 C C . LEU A 1 76 ? 3.718 -6.723 -16.874 1.00 83.00 76 LEU A C 1
ATOM 585 O O . LEU A 1 76 ? 3.454 -5.676 -17.466 1.00 83.00 76 LEU A O 1
ATOM 589 N N . LEU A 1 77 ? 4.355 -6.735 -15.702 1.00 86.56 77 LEU A N 1
ATOM 590 C CA . LEU A 1 77 ? 4.727 -5.520 -14.975 1.00 86.56 77 LEU A CA 1
ATOM 591 C C . LEU A 1 77 ? 6.151 -5.040 -15.280 1.00 86.56 77 LEU A C 1
ATOM 593 O O . LEU A 1 77 ? 6.498 -3.914 -14.933 1.00 86.56 77 LEU A O 1
ATOM 597 N N . SER A 1 78 ? 6.978 -5.848 -15.945 1.00 83.75 78 SER A N 1
ATOM 598 C CA . SER A 1 78 ? 8.315 -5.444 -16.382 1.00 83.75 78 SER A CA 1
ATOM 599 C C . SER A 1 78 ? 8.277 -4.429 -17.521 1.00 83.75 78 SER A C 1
ATOM 601 O O . SER A 1 78 ? 9.156 -3.576 -17.576 1.00 83.75 78 SER A O 1
ATOM 603 N N . GLU A 1 79 ? 7.268 -4.470 -18.393 1.00 84.44 79 GLU A N 1
ATOM 604 C CA . GLU A 1 79 ? 7.124 -3.522 -19.505 1.00 84.44 79 GLU A CA 1
ATOM 605 C C . GLU A 1 79 ? 7.178 -2.044 -19.051 1.00 84.44 79 GLU A C 1
ATOM 607 O O . GLU A 1 79 ? 8.077 -1.336 -19.510 1.00 84.44 79 GLU A O 1
ATOM 612 N N . PRO A 1 80 ? 6.314 -1.551 -18.134 1.00 84.38 80 PRO A N 1
ATOM 613 C CA . PRO A 1 80 ? 6.377 -0.155 -17.689 1.00 84.38 80 PRO A CA 1
ATOM 614 C C . PRO A 1 80 ? 7.707 0.197 -17.009 1.00 84.38 80 PRO A C 1
ATOM 616 O O . PRO A 1 80 ? 8.176 1.323 -17.136 1.00 84.38 80 PRO A O 1
ATOM 619 N N . VAL A 1 81 ? 8.347 -0.760 -16.330 1.00 84.94 81 VAL A N 1
ATOM 620 C CA . VAL A 1 81 ? 9.649 -0.552 -15.674 1.00 84.94 81 VAL A CA 1
ATOM 621 C C . VAL A 1 81 ? 10.764 -0.361 -16.702 1.00 84.94 81 VAL A C 1
ATOM 623 O O . VAL A 1 81 ? 11.609 0.514 -16.528 1.00 84.94 81 VAL 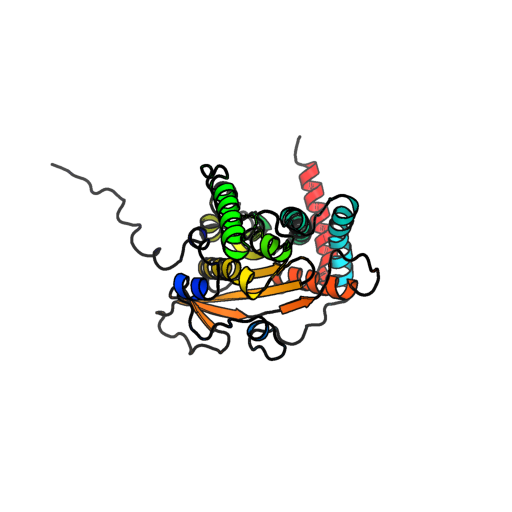A O 1
ATOM 626 N N . ILE A 1 82 ? 10.779 -1.170 -17.764 1.00 85.25 82 ILE A N 1
ATOM 627 C CA . ILE A 1 82 ? 11.761 -1.068 -18.852 1.00 85.25 82 ILE A CA 1
ATOM 628 C C . ILE A 1 82 ? 11.589 0.268 -19.574 1.00 85.25 82 ILE A C 1
ATOM 630 O O . ILE A 1 82 ? 12.548 1.027 -19.681 1.00 85.25 82 ILE A O 1
ATOM 634 N N . TRP A 1 83 ? 10.358 0.598 -19.975 1.00 82.62 83 TRP A N 1
ATOM 635 C CA . TRP A 1 83 ? 10.059 1.873 -20.630 1.00 82.62 83 TRP A CA 1
ATOM 636 C C . TRP A 1 83 ? 10.490 3.066 -19.785 1.00 82.62 83 TRP A C 1
ATOM 638 O O . TRP A 1 83 ? 11.128 3.984 -20.296 1.00 82.62 83 TRP A O 1
ATOM 648 N N . PHE A 1 84 ? 10.189 3.040 -18.488 1.00 85.06 84 PHE A N 1
ATOM 649 C CA . PHE A 1 84 ? 10.591 4.097 -17.574 1.00 85.06 84 PHE A CA 1
ATOM 650 C C . PHE A 1 84 ? 12.114 4.287 -17.545 1.00 85.06 84 PHE A C 1
ATOM 652 O O . PHE A 1 84 ? 12.586 5.406 -17.720 1.00 85.06 84 PHE A O 1
ATOM 659 N N . LYS A 1 85 ? 12.884 3.199 -17.406 1.00 82.88 85 LYS A N 1
ATOM 660 C CA . LYS A 1 85 ? 14.358 3.242 -17.410 1.00 82.88 85 LYS A CA 1
ATOM 661 C C . LYS A 1 85 ? 14.935 3.801 -18.706 1.00 82.88 85 LYS A C 1
ATOM 663 O O . LYS A 1 85 ? 15.917 4.532 -18.672 1.00 82.88 85 LYS A O 1
ATOM 668 N N . GLU A 1 86 ? 14.361 3.417 -19.841 1.00 83.62 86 GLU A N 1
ATOM 669 C CA . GLU A 1 86 ? 14.912 3.760 -21.153 1.00 83.62 86 GLU A CA 1
ATOM 670 C C . GLU A 1 86 ? 14.537 5.174 -21.611 1.00 83.62 86 GLU A C 1
ATOM 672 O O . GLU A 1 86 ? 15.259 5.766 -22.412 1.00 83.62 86 GLU A O 1
ATOM 677 N N . THR A 1 87 ? 13.413 5.718 -21.130 1.00 81.81 87 THR A N 1
ATOM 678 C CA . THR A 1 87 ? 12.824 6.940 -21.705 1.00 81.81 87 THR A CA 1
ATOM 679 C C . THR A 1 87 ? 12.644 8.097 -20.733 1.00 81.81 87 THR A C 1
ATOM 681 O O . THR A 1 87 ? 12.557 9.242 -21.180 1.00 81.81 87 THR A O 1
ATOM 684 N N . VAL A 1 88 ? 12.605 7.845 -19.423 1.00 78.19 88 VAL A N 1
ATOM 685 C CA . VAL A 1 88 ? 12.351 8.885 -18.422 1.00 78.19 88 VAL A CA 1
ATOM 686 C C . VAL A 1 88 ? 13.653 9.284 -17.742 1.00 78.19 88 VAL A C 1
ATOM 688 O O . VAL A 1 88 ? 14.333 8.472 -17.121 1.00 78.19 88 VAL A O 1
ATOM 691 N N . LEU A 1 89 ? 13.981 10.575 -17.803 1.00 72.69 89 LEU A N 1
ATOM 692 C CA . LEU A 1 89 ? 15.027 11.145 -16.959 1.00 72.69 89 LEU A CA 1
ATOM 693 C C . LEU A 1 89 ? 14.526 11.184 -15.512 1.00 72.69 89 LEU A C 1
ATOM 695 O O . LEU A 1 89 ? 13.631 11.962 -15.187 1.00 72.69 89 LEU A O 1
ATOM 699 N N . HIS A 1 90 ? 15.112 10.360 -14.645 1.00 71.56 90 HIS A N 1
ATOM 700 C CA . HIS A 1 90 ? 14.726 10.268 -13.238 1.00 71.56 90 HIS A CA 1
ATOM 701 C C . HIS A 1 90 ? 15.880 10.719 -12.318 1.00 71.56 90 HIS A C 1
ATOM 703 O O . HIS A 1 90 ? 16.740 9.927 -11.937 1.00 71.56 90 HIS A O 1
ATOM 709 N N . PRO A 1 91 ? 15.973 12.008 -11.959 1.00 67.81 91 PRO A N 1
ATOM 710 C CA . PRO A 1 91 ? 16.961 12.432 -10.974 1.00 67.81 91 PRO A CA 1
ATOM 711 C C . PRO A 1 91 ? 16.632 11.826 -9.598 1.00 67.81 91 PRO A C 1
ATOM 713 O O . PRO A 1 91 ? 15.480 11.839 -9.169 1.00 67.81 91 PRO A O 1
ATOM 716 N N . ASP A 1 92 ? 17.652 11.327 -8.893 1.00 65.81 92 ASP A N 1
ATOM 717 C CA . ASP A 1 92 ? 17.518 10.599 -7.615 1.00 65.81 92 ASP A CA 1
ATOM 718 C C . ASP A 1 92 ? 16.910 11.428 -6.462 1.00 65.81 92 ASP A C 1
ATOM 720 O O . ASP A 1 92 ? 16.635 10.891 -5.393 1.00 65.81 92 ASP A O 1
ATOM 724 N N . ASN A 1 93 ? 16.703 12.732 -6.655 1.00 65.38 93 ASN A N 1
ATOM 725 C CA . ASN A 1 93 ? 16.159 13.655 -5.661 1.00 65.38 93 ASN A CA 1
ATOM 726 C C . ASN A 1 93 ? 14.719 14.115 -5.954 1.00 65.38 93 ASN A C 1
ATOM 728 O O . ASN A 1 93 ? 14.216 14.985 -5.244 1.00 65.38 93 ASN A O 1
ATOM 732 N N . ARG A 1 94 ? 14.042 13.558 -6.970 1.00 65.38 94 ARG A N 1
ATOM 733 C CA . ARG A 1 94 ? 12.642 13.892 -7.295 1.00 65.38 94 ARG A CA 1
ATOM 734 C C . ARG A 1 94 ? 11.716 12.690 -7.156 1.00 65.38 94 ARG A C 1
ATOM 736 O O . ARG A 1 94 ? 12.046 11.599 -7.611 1.00 65.38 94 ARG A O 1
ATOM 743 N N . GLU A 1 95 ? 10.552 12.910 -6.548 1.00 73.75 95 GLU A N 1
ATOM 744 C CA . GLU A 1 95 ? 9.533 11.870 -6.303 1.00 73.75 95 GLU A CA 1
ATOM 745 C C . GLU A 1 95 ? 8.643 11.655 -7.538 1.00 73.75 95 GLU A C 1
ATOM 747 O O . GLU A 1 95 ? 8.320 10.523 -7.886 1.00 73.75 95 GLU A O 1
ATOM 752 N N . GLU A 1 96 ? 8.361 12.728 -8.283 1.00 73.56 96 GLU A N 1
ATOM 753 C CA . GLU A 1 96 ? 7.458 12.749 -9.444 1.00 73.56 96 GLU A CA 1
ATOM 754 C C . GLU A 1 96 ? 7.757 11.687 -10.530 1.00 73.56 96 GLU A C 1
ATOM 756 O O . GLU A 1 96 ? 6.824 11.056 -11.033 1.00 73.56 96 GLU A O 1
ATOM 761 N N . PRO A 1 97 ? 9.019 11.375 -10.890 1.00 78.44 97 PRO A N 1
ATOM 762 C CA . PRO A 1 97 ? 9.280 10.251 -11.786 1.00 78.44 97 PRO A CA 1
ATOM 763 C C . PRO A 1 97 ? 8.855 8.898 -11.182 1.00 78.44 97 PRO A C 1
ATOM 765 O O . PRO A 1 97 ? 8.279 8.061 -11.876 1.00 78.44 97 PRO A O 1
ATOM 768 N N . LEU A 1 98 ? 9.099 8.667 -9.887 1.00 82.94 98 LEU A N 1
ATOM 769 C CA . LEU A 1 98 ? 8.709 7.419 -9.218 1.00 82.94 98 LEU A CA 1
ATOM 770 C C . LEU A 1 98 ? 7.190 7.281 -9.121 1.00 82.94 98 LEU A C 1
ATOM 772 O O . LEU A 1 98 ? 6.675 6.178 -9.315 1.00 82.94 98 LEU A O 1
ATOM 776 N N . TYR A 1 99 ? 6.478 8.387 -8.905 1.00 82.62 99 TYR A N 1
ATOM 777 C CA . TYR A 1 99 ? 5.022 8.435 -8.999 1.00 82.62 99 TYR A CA 1
ATOM 778 C C . TYR A 1 99 ? 4.520 7.871 -10.334 1.00 82.62 99 TYR A C 1
ATOM 780 O O . TYR A 1 99 ? 3.711 6.942 -10.352 1.00 82.62 99 TYR A O 1
ATOM 788 N N . LEU A 1 100 ? 5.045 8.373 -11.460 1.00 81.69 100 LEU A N 1
ATOM 789 C CA . LEU A 1 100 ? 4.641 7.935 -12.803 1.00 81.69 100 LEU A CA 1
ATOM 790 C C . LEU A 1 100 ? 4.903 6.443 -13.031 1.00 81.69 100 LEU A C 1
ATOM 792 O O . LEU A 1 100 ? 4.077 5.737 -13.626 1.00 81.69 100 LEU A O 1
ATOM 796 N N . LEU A 1 101 ? 6.039 5.948 -12.536 1.00 87.06 101 LEU A N 1
ATOM 797 C CA . LEU A 1 101 ? 6.376 4.531 -12.587 1.00 87.06 101 LEU A CA 1
ATOM 798 C C . LEU A 1 101 ? 5.365 3.688 -11.800 1.00 87.06 101 LEU A C 1
ATOM 800 O O . LEU A 1 101 ? 4.811 2.728 -12.342 1.00 87.06 101 LEU A O 1
ATOM 804 N N . LEU A 1 102 ? 5.107 4.038 -10.537 1.00 89.38 102 LEU A N 1
ATOM 805 C CA . LEU A 1 102 ? 4.185 3.289 -9.683 1.00 89.38 102 LEU A CA 1
ATOM 806 C C . LEU A 1 102 ? 2.751 3.358 -10.205 1.00 89.38 102 LEU A C 1
ATOM 808 O O . LEU A 1 102 ? 2.085 2.325 -10.257 1.00 89.38 102 LEU A O 1
ATOM 812 N N . TYR A 1 103 ? 2.301 4.521 -10.678 1.00 86.44 103 TYR A N 1
ATOM 813 C CA . TYR A 1 103 ? 1.004 4.675 -11.332 1.00 86.44 103 TYR A CA 1
ATOM 814 C C . TYR A 1 103 ? 0.863 3.724 -12.527 1.00 86.44 103 TYR A C 1
ATOM 816 O O . TYR A 1 103 ? -0.153 3.041 -12.666 1.00 86.44 103 TYR A O 1
ATOM 824 N N . SER A 1 104 ? 1.901 3.614 -13.360 1.00 86.81 104 SER A N 1
ATOM 825 C CA . SER A 1 104 ? 1.908 2.723 -14.527 1.00 86.81 104 SER A CA 1
ATOM 826 C C . SER A 1 104 ? 1.849 1.242 -14.133 1.00 86.81 104 SER A C 1
ATOM 828 O O . SER A 1 104 ? 1.082 0.471 -14.718 1.00 86.81 104 SER A O 1
ATOM 830 N N . VAL A 1 105 ? 2.614 0.837 -13.112 1.00 90.38 105 VAL A N 1
ATOM 831 C CA . VAL A 1 105 ? 2.602 -0.537 -12.574 1.00 90.38 105 VAL A CA 1
ATOM 832 C C . VAL A 1 105 ? 1.234 -0.879 -11.979 1.00 90.38 105 VAL A C 1
ATOM 834 O O . VAL A 1 105 ? 0.652 -1.914 -12.311 1.00 90.38 105 VAL A O 1
ATOM 837 N N . LEU A 1 106 ? 0.686 -0.001 -11.138 1.00 89.50 106 LEU A N 1
ATOM 838 C CA . LEU A 1 106 ? -0.624 -0.187 -10.514 1.00 89.50 106 LEU A CA 1
ATOM 839 C C . LEU A 1 106 ? -1.745 -0.202 -11.554 1.00 89.50 106 LEU A C 1
ATOM 841 O O . LEU A 1 106 ? -2.668 -1.002 -11.435 1.00 89.50 106 LEU A O 1
ATOM 845 N N . SER A 1 107 ? -1.648 0.616 -12.605 1.00 84.12 107 SER A N 1
ATOM 846 C CA . SER A 1 107 ? -2.624 0.627 -13.699 1.00 84.12 107 SER A CA 1
ATOM 847 C C . SER A 1 107 ? -2.659 -0.719 -14.415 1.00 84.12 107 SER A C 1
ATOM 849 O O . SER A 1 107 ? -3.734 -1.269 -14.636 1.00 84.12 107 SER A O 1
ATOM 851 N N . LYS A 1 108 ? -1.492 -1.312 -14.710 1.00 85.12 108 LYS A N 1
ATOM 852 C CA . LYS A 1 108 ? -1.405 -2.664 -15.291 1.00 85.12 108 LYS A CA 1
ATOM 853 C C . LYS A 1 108 ? -1.968 -3.728 -14.345 1.00 85.12 108 LYS A C 1
ATOM 855 O O . LYS A 1 108 ? -2.663 -4.630 -14.805 1.00 85.12 108 LYS A O 1
ATOM 860 N N . LEU A 1 109 ? -1.729 -3.610 -13.036 1.00 86.19 109 LEU A N 1
ATOM 861 C CA . LEU A 1 109 ? -2.339 -4.495 -12.036 1.00 86.19 109 LEU A CA 1
ATOM 862 C C . LEU A 1 109 ? -3.861 -4.345 -11.976 1.00 86.19 109 LEU A C 1
ATOM 864 O O . LEU A 1 109 ? -4.554 -5.354 -11.858 1.00 86.19 109 LEU A O 1
ATOM 868 N N . ALA A 1 110 ? -4.392 -3.127 -12.080 1.00 79.81 110 ALA A N 1
ATOM 869 C CA . ALA A 1 110 ? -5.828 -2.854 -12.060 1.00 79.81 110 ALA A CA 1
ATOM 870 C C . ALA A 1 110 ? -6.568 -3.509 -13.241 1.00 79.81 110 ALA A C 1
ATOM 872 O O . ALA A 1 110 ? -7.709 -3.940 -13.084 1.00 79.81 110 ALA A O 1
ATOM 873 N N . LEU A 1 111 ? -5.899 -3.686 -14.390 1.00 74.00 111 LEU A N 1
ATOM 874 C CA . LEU A 1 111 ? -6.455 -4.400 -15.551 1.00 74.00 111 LEU A CA 1
ATOM 875 C C . LEU A 1 111 ? -6.746 -5.885 -15.288 1.00 74.00 111 LEU A C 1
ATOM 877 O O . LEU A 1 111 ? -7.494 -6.505 -16.043 1.00 74.00 111 LEU A O 1
ATOM 881 N N . LEU A 1 112 ? -6.172 -6.465 -14.232 1.00 74.25 112 LEU A N 1
ATOM 882 C CA . LEU A 1 112 ? -6.460 -7.840 -13.820 1.00 74.25 112 LEU A CA 1
ATOM 883 C C . LEU A 1 112 ? -7.813 -7.968 -13.095 1.00 74.25 112 LEU A C 1
ATOM 885 O O . LEU A 1 112 ? -8.253 -9.092 -12.823 1.00 74.25 112 LEU A O 1
ATOM 889 N N . SER A 1 113 ? -8.483 -6.850 -12.786 1.00 67.44 113 SER A N 1
ATOM 890 C CA . SER A 1 113 ? -9.804 -6.856 -12.164 1.00 67.44 113 SER A CA 1
ATOM 891 C C . SER A 1 113 ? -10.894 -7.046 -13.211 1.00 67.44 113 SER A C 1
ATOM 893 O O . SER A 1 113 ? -11.268 -6.120 -13.926 1.00 67.44 113 SER A O 1
ATOM 895 N N . LEU A 1 114 ? -11.416 -8.267 -13.298 1.00 58.22 114 LEU A N 1
ATOM 896 C CA . LEU A 1 114 ? -12.553 -8.588 -14.167 1.00 58.22 114 LEU A CA 1
ATOM 897 C C . LEU A 1 114 ? -13.827 -8.928 -13.396 1.00 58.22 114 LEU A C 1
ATOM 899 O O . LEU A 1 114 ? -14.915 -8.725 -13.921 1.00 58.22 114 LEU A O 1
ATOM 903 N N . ASP A 1 115 ? -13.690 -9.403 -12.153 1.00 55.78 115 ASP A N 1
ATOM 904 C CA . ASP A 1 115 ? -14.790 -10.033 -11.414 1.00 55.78 115 ASP A CA 1
ATOM 905 C C . ASP A 1 115 ? -15.009 -9.450 -9.989 1.00 55.78 115 ASP A C 1
ATOM 907 O O . ASP A 1 115 ? -15.981 -9.813 -9.335 1.00 55.78 115 ASP A O 1
ATOM 911 N N . GLN A 1 116 ? -14.140 -8.560 -9.471 1.00 54.62 116 GLN A N 1
ATOM 912 C CA . GLN A 1 116 ? -14.113 -8.152 -8.040 1.00 54.62 116 GLN A CA 1
ATOM 913 C C . GLN A 1 116 ? -14.367 -6.655 -7.768 1.00 54.62 116 GLN A C 1
ATOM 915 O O . GLN A 1 116 ? -13.898 -6.100 -6.775 1.00 54.62 116 GLN A O 1
ATOM 920 N N . GLY A 1 117 ? -15.143 -5.996 -8.627 1.00 59.28 117 GLY A N 1
ATOM 921 C CA . GLY A 1 117 ? -15.277 -4.540 -8.590 1.00 59.28 117 GLY A CA 1
ATOM 922 C C . GLY A 1 117 ? -14.092 -3.856 -9.271 1.00 59.28 117 GLY A C 1
ATOM 923 O O . GLY A 1 117 ? -12.994 -4.408 -9.379 1.00 59.28 117 GLY A O 1
ATOM 924 N N . SER A 1 118 ? -14.320 -2.666 -9.808 1.00 67.81 118 SER A N 1
ATOM 925 C CA . SER A 1 118 ? -13.289 -1.956 -10.563 1.00 67.81 118 SER A CA 1
ATOM 926 C C . SER A 1 118 ? -12.261 -1.376 -9.599 1.00 67.81 118 SER A C 1
ATOM 928 O O . SER A 1 118 ? -12.635 -0.707 -8.637 1.00 67.81 118 SER A O 1
ATOM 930 N N . LEU A 1 119 ? -10.972 -1.615 -9.850 1.00 76.81 119 LEU A N 1
ATOM 931 C CA . LEU A 1 119 ? -9.922 -0.858 -9.176 1.00 76.81 119 LEU A CA 1
ATOM 932 C C . LEU A 1 119 ? -9.736 0.471 -9.901 1.00 76.81 119 LEU A C 1
ATOM 934 O O . LEU A 1 119 ? -9.571 0.499 -11.120 1.00 76.81 119 LEU A O 1
ATOM 938 N N . VAL A 1 120 ? -9.757 1.561 -9.146 1.00 73.69 120 VAL A N 1
ATOM 939 C CA . VAL A 1 120 ? -9.456 2.903 -9.643 1.00 73.69 120 VAL A CA 1
ATOM 940 C C . VAL A 1 120 ? -8.296 3.454 -8.837 1.00 73.69 120 VAL A C 1
ATOM 942 O O . VAL A 1 120 ? -8.208 3.245 -7.630 1.00 73.69 120 VAL A O 1
ATOM 945 N N . ILE A 1 121 ? -7.389 4.139 -9.521 1.00 73.25 121 ILE A N 1
ATOM 946 C CA . ILE A 1 121 ? -6.262 4.819 -8.899 1.00 73.25 121 ILE A CA 1
ATOM 947 C C . ILE A 1 121 ? -6.627 6.296 -8.864 1.00 73.25 121 ILE A C 1
ATOM 949 O O . ILE A 1 121 ? -6.701 6.943 -9.907 1.00 73.25 121 ILE A O 1
ATOM 953 N N . SER A 1 122 ? -6.903 6.802 -7.670 1.00 68.06 122 SER A N 1
ATOM 954 C CA . SER A 1 122 ? -7.053 8.231 -7.429 1.00 68.06 122 SER A CA 1
ATOM 955 C C . SER A 1 122 ? -5.689 8.781 -7.050 1.00 68.06 122 SER A C 1
ATOM 957 O O . SER A 1 122 ? -5.032 8.212 -6.181 1.00 68.06 122 SER A O 1
ATOM 959 N N . SER A 1 123 ? -5.270 9.903 -7.632 1.00 62.81 123 SER A N 1
ATOM 960 C CA . SER A 1 123 ? -4.286 10.726 -6.932 1.00 62.81 123 SER A CA 1
ATOM 961 C C . SER A 1 123 ? -4.958 11.259 -5.668 1.00 62.81 123 SER A C 1
ATOM 963 O O . SER A 1 123 ? -6.144 11.622 -5.703 1.00 62.81 123 SER A O 1
ATOM 965 N N . ALA A 1 124 ? -4.266 11.283 -4.533 1.00 53.31 124 ALA A N 1
ATOM 966 C CA . ALA A 1 124 ? -4.785 12.035 -3.398 1.00 53.31 124 ALA A CA 1
ATOM 967 C C . ALA A 1 124 ? -4.440 13.521 -3.602 1.00 53.31 124 ALA A C 1
ATOM 969 O O . ALA A 1 124 ? -3.528 14.059 -2.995 1.00 53.31 124 ALA A O 1
ATOM 970 N N . GLY A 1 125 ? -5.184 14.189 -4.489 1.00 42.03 125 GLY A N 1
ATOM 971 C CA . GLY A 1 125 ? -5.040 15.620 -4.805 1.00 42.03 125 GLY A CA 1
ATOM 972 C C . GLY A 1 125 ? -4.711 15.874 -6.278 1.00 42.03 125 GLY A C 1
ATOM 973 O O . GLY A 1 125 ? -4.091 15.032 -6.926 1.00 42.03 125 GLY A O 1
ATOM 974 N N . PRO A 1 126 ? -5.216 16.982 -6.837 1.00 33.81 126 PRO A N 1
ATOM 975 C CA . PRO A 1 126 ? -4.510 18.248 -6.692 1.00 33.81 126 PRO A CA 1
ATOM 976 C C . PRO A 1 126 ? -5.141 19.136 -5.620 1.00 33.81 126 PRO A C 1
ATOM 978 O O . PRO A 1 126 ? -6.336 19.030 -5.344 1.00 33.81 126 PRO A O 1
ATOM 981 N N . ASP A 1 127 ? -4.271 19.926 -5.000 1.00 41.44 127 ASP A N 1
ATOM 982 C CA . ASP A 1 127 ? -4.409 21.311 -4.550 1.00 41.44 127 ASP A CA 1
ATOM 983 C C . ASP A 1 127 ? -5.819 21.817 -4.221 1.00 41.44 127 ASP A C 1
ATOM 985 O O . ASP A 1 127 ? -6.754 21.773 -5.025 1.00 41.44 127 ASP A O 1
ATOM 989 N N . ASP A 1 128 ? -5.941 22.444 -3.049 1.00 38.16 128 ASP A N 1
ATOM 990 C CA . ASP A 1 128 ? -6.873 23.558 -2.921 1.00 38.16 128 ASP A CA 1
ATOM 991 C C . ASP A 1 128 ? -6.621 24.484 -4.131 1.00 38.16 128 ASP A C 1
ATOM 993 O O . ASP A 1 128 ? -5.491 24.943 -4.294 1.00 38.16 128 ASP A O 1
ATOM 997 N N . PRO A 1 129 ? -7.599 24.756 -5.016 1.00 37.50 129 PRO A N 1
ATOM 998 C CA . PRO A 1 129 ? -7.397 25.582 -6.215 1.00 37.50 129 PRO A CA 1
ATOM 999 C C . PRO A 1 129 ? -6.997 27.043 -5.911 1.00 37.50 129 PRO A C 1
ATOM 1001 O O . PRO A 1 129 ? -6.945 27.876 -6.816 1.00 37.50 129 PRO A O 1
ATOM 1004 N N . LEU A 1 130 ? -6.761 27.356 -4.636 1.00 40.16 130 LEU A N 1
ATOM 1005 C CA . LEU A 1 130 ? -6.291 28.619 -4.089 1.00 40.16 130 LEU A CA 1
ATOM 1006 C C . LEU A 1 130 ? -4.835 28.576 -3.584 1.00 40.16 130 LEU A C 1
ATOM 1008 O O . LEU A 1 130 ? -4.338 29.629 -3.191 1.00 40.16 130 LEU A O 1
ATOM 1012 N N . ASP A 1 131 ? -4.159 27.422 -3.573 1.00 48.62 131 ASP A N 1
ATOM 1013 C CA . ASP A 1 131 ? -2.740 27.329 -3.203 1.00 48.62 131 ASP A CA 1
ATOM 1014 C C . ASP A 1 131 ? -1.871 27.427 -4.463 1.00 48.62 131 ASP A C 1
ATOM 1016 O O . ASP A 1 131 ? -1.638 26.469 -5.193 1.00 48.62 131 ASP A O 1
ATOM 1020 N N . ASP A 1 132 ? -1.429 28.644 -4.753 1.00 41.69 132 ASP A N 1
ATOM 1021 C CA . ASP A 1 132 ? -0.647 29.040 -5.924 1.00 41.69 132 ASP A CA 1
ATOM 1022 C C . ASP A 1 132 ? 0.846 28.665 -5.831 1.00 41.69 132 ASP A C 1
ATOM 1024 O O . ASP A 1 132 ? 1.682 29.217 -6.549 1.00 41.69 132 ASP A O 1
ATOM 1028 N N . GLY A 1 133 ? 1.203 27.724 -4.952 1.00 45.00 133 GLY A N 1
ATOM 1029 C CA . GLY A 1 133 ? 2.590 27.341 -4.700 1.00 45.00 133 GLY A CA 1
ATOM 1030 C C . GLY A 1 133 ? 3.332 28.303 -3.767 1.00 45.00 133 GLY A C 1
ATOM 1031 O O . GLY A 1 133 ? 4.510 28.079 -3.480 1.00 45.00 133 GLY A O 1
ATOM 1032 N N . ALA A 1 134 ? 2.666 29.323 -3.210 1.00 52.31 134 ALA A N 1
ATOM 1033 C CA . ALA A 1 134 ? 3.269 30.212 -2.218 1.00 52.31 134 ALA A CA 1
ATOM 1034 C C . ALA A 1 134 ? 3.746 29.457 -0.965 1.00 52.31 134 ALA A C 1
ATOM 1036 O O . ALA A 1 134 ? 4.782 29.800 -0.393 1.00 52.31 134 ALA A O 1
ATOM 1037 N N . ALA A 1 135 ? 3.044 28.392 -0.556 1.00 50.47 135 ALA A N 1
ATOM 1038 C CA . ALA A 1 135 ? 3.466 27.541 0.557 1.00 50.47 135 ALA A CA 1
ATOM 1039 C C . ALA A 1 135 ? 4.765 26.768 0.253 1.00 50.47 135 ALA A C 1
ATOM 1041 O O . ALA A 1 135 ? 5.586 26.556 1.149 1.00 50.47 135 ALA A O 1
ATOM 1042 N N . ILE A 1 136 ? 4.974 26.389 -1.011 1.00 48.78 136 ILE A N 1
ATOM 1043 C CA . ILE A 1 136 ? 6.170 25.685 -1.489 1.00 48.78 136 ILE A CA 1
ATOM 1044 C C . ILE A 1 136 ? 7.377 26.622 -1.478 1.00 48.78 136 ILE A C 1
ATOM 1046 O O . ILE A 1 136 ? 8.429 26.269 -0.939 1.00 48.78 136 ILE A O 1
ATOM 1050 N N . ASP A 1 137 ? 7.219 27.830 -2.020 1.00 52.16 137 ASP A N 1
ATOM 1051 C CA . ASP A 1 137 ? 8.288 28.827 -2.014 1.00 52.16 137 ASP A CA 1
ATOM 1052 C C . ASP A 1 137 ? 8.610 29.285 -0.583 1.00 52.16 137 ASP A C 1
ATOM 1054 O O . ASP A 1 137 ? 9.780 29.332 -0.213 1.00 52.16 137 ASP A O 1
ATOM 1058 N N . ALA A 1 138 ? 7.607 29.503 0.273 1.00 57.22 138 ALA A N 1
ATOM 1059 C CA . ALA A 1 138 ? 7.827 29.860 1.675 1.00 57.22 138 ALA A CA 1
ATOM 1060 C C . ALA A 1 138 ? 8.535 28.750 2.476 1.00 57.22 138 ALA A C 1
ATOM 1062 O O . ALA A 1 138 ? 9.423 29.038 3.279 1.00 57.22 138 ALA A O 1
ATOM 1063 N N . ALA A 1 139 ? 8.182 27.478 2.252 1.00 52.59 139 ALA A N 1
ATOM 1064 C CA . ALA A 1 139 ? 8.868 26.347 2.876 1.00 52.59 139 ALA A CA 1
ATOM 1065 C C . ALA A 1 139 ? 10.319 26.217 2.386 1.00 52.59 139 ALA A C 1
ATOM 1067 O O . ALA A 1 139 ? 11.207 25.896 3.180 1.00 52.59 139 ALA A O 1
ATOM 1068 N N . ARG A 1 140 ? 10.573 26.507 1.102 1.00 55.19 140 ARG A N 1
ATOM 1069 C CA . ARG A 1 140 ? 11.923 26.520 0.527 1.00 55.19 140 ARG A CA 1
ATOM 1070 C C . ARG A 1 140 ? 12.783 27.629 1.132 1.00 55.19 140 ARG A C 1
ATOM 1072 O O . ARG A 1 140 ? 13.910 27.348 1.529 1.00 55.19 140 ARG A O 1
ATOM 1079 N N . GLU A 1 141 ? 12.260 28.850 1.236 1.00 61.94 141 GLU A N 1
ATOM 1080 C CA . GLU A 1 141 ? 12.968 29.979 1.860 1.00 61.94 141 GLU A CA 1
ATOM 1081 C C . GLU A 1 141 ? 13.242 29.712 3.353 1.00 61.94 141 GLU A C 1
ATOM 1083 O O . GLU A 1 141 ? 14.372 29.857 3.809 1.00 61.94 141 GLU A O 1
ATOM 1088 N N . ALA A 1 142 ? 12.266 29.185 4.102 1.00 61.28 142 ALA A N 1
ATOM 1089 C CA . ALA A 1 142 ? 12.457 28.840 5.516 1.00 61.28 142 ALA A CA 1
ATOM 1090 C C . ALA A 1 142 ? 13.494 27.719 5.736 1.00 61.28 142 ALA A C 1
ATOM 1092 O O . ALA A 1 142 ? 14.194 27.694 6.752 1.00 61.28 142 ALA A O 1
ATOM 1093 N N . ALA A 1 143 ? 13.605 26.771 4.799 1.00 56.56 143 ALA A N 1
ATOM 1094 C CA . ALA A 1 143 ? 14.640 25.740 4.840 1.00 56.56 143 ALA A CA 1
ATOM 1095 C C . ALA A 1 143 ? 16.037 26.338 4.612 1.00 56.56 143 ALA A C 1
ATOM 1097 O O . ALA A 1 143 ? 16.977 25.974 5.320 1.00 56.56 143 ALA A O 1
ATOM 1098 N N . TRP A 1 144 ? 16.158 27.280 3.674 1.00 56.81 144 TRP A N 1
ATOM 1099 C CA . TRP A 1 144 ? 17.388 28.020 3.398 1.00 56.81 144 TRP A CA 1
ATOM 1100 C C . TRP A 1 144 ? 17.839 28.876 4.589 1.00 56.81 144 TRP A C 1
ATOM 1102 O O . TRP A 1 144 ? 19.005 28.791 4.982 1.00 56.81 144 TRP A O 1
ATOM 1112 N N . ASP A 1 145 ? 16.914 29.587 5.237 1.00 65.69 145 ASP A N 1
ATOM 1113 C CA . ASP A 1 145 ? 17.192 30.339 6.466 1.00 65.69 145 ASP A CA 1
ATOM 1114 C C . ASP A 1 145 ? 17.734 29.424 7.575 1.00 65.69 145 ASP A C 1
ATOM 1116 O O . ASP A 1 145 ? 18.711 29.750 8.249 1.00 65.69 145 ASP A O 1
ATOM 1120 N N . LYS A 1 146 ? 17.167 28.222 7.724 1.00 63.12 146 LYS A N 1
ATOM 1121 C CA . LYS A 1 146 ? 17.598 27.249 8.737 1.00 63.12 146 LYS A CA 1
ATOM 1122 C C . LYS A 1 146 ? 18.953 26.609 8.421 1.00 63.12 146 LYS A C 1
ATOM 1124 O O . LYS A 1 146 ? 19.732 26.343 9.336 1.00 63.12 146 LYS A O 1
ATOM 1129 N N . VAL A 1 147 ? 19.261 26.368 7.143 1.00 60.97 147 VAL A N 1
ATOM 1130 C CA . VAL A 1 147 ? 20.611 25.960 6.711 1.00 60.97 147 VAL A CA 1
ATOM 1131 C C . VAL A 1 147 ? 21.614 27.045 7.092 1.00 60.97 147 VAL A C 1
ATOM 1133 O O . VAL A 1 147 ? 22.655 26.727 7.671 1.00 60.97 147 VAL A O 1
ATOM 1136 N N . TYR A 1 148 ? 21.288 28.312 6.833 1.00 63.69 148 TYR A N 1
ATOM 1137 C CA . TYR A 1 148 ? 22.148 29.440 7.171 1.00 63.69 148 TYR A CA 1
ATOM 1138 C C . TYR A 1 148 ? 22.326 29.617 8.684 1.00 63.69 148 TYR A C 1
ATOM 1140 O O . TYR A 1 148 ? 23.448 29.814 9.138 1.00 63.69 148 TYR A O 1
ATOM 1148 N N . GLU A 1 149 ? 21.274 29.462 9.491 1.00 65.81 149 GLU A N 1
ATOM 1149 C CA . GLU A 1 149 ? 21.383 29.499 10.958 1.00 65.81 149 GLU A CA 1
ATOM 1150 C C . GLU A 1 149 ? 22.336 28.428 11.510 1.00 65.81 149 GLU A C 1
ATOM 1152 O O . GLU A 1 149 ? 23.065 28.677 12.471 1.00 65.81 149 GLU A O 1
ATOM 1157 N N . ILE A 1 150 ? 22.342 27.234 10.910 1.00 64.44 150 ILE A N 1
ATOM 1158 C CA . ILE A 1 150 ? 23.159 26.105 11.374 1.00 64.44 150 ILE A CA 1
ATOM 1159 C C . ILE A 1 150 ? 24.603 26.209 10.872 1.00 64.44 150 ILE A C 1
ATOM 1161 O O . ILE A 1 150 ? 25.537 25.862 11.595 1.00 64.44 150 ILE A O 1
ATOM 1165 N N . THR A 1 151 ? 24.793 26.640 9.626 1.00 63.66 151 THR A N 1
ATOM 1166 C CA . THR A 1 151 ? 26.097 26.580 8.946 1.00 63.66 151 THR A CA 1
ATOM 1167 C C . THR A 1 151 ? 26.817 27.924 8.884 1.00 63.66 151 THR A C 1
ATOM 1169 O O . THR A 1 151 ? 28.032 27.950 8.705 1.00 63.66 151 THR A O 1
ATOM 1172 N N . GLY A 1 152 ? 26.097 29.034 9.059 1.00 62.44 152 GLY A N 1
ATOM 1173 C CA . GLY A 1 152 ? 26.607 30.396 8.907 1.00 62.44 152 GLY A CA 1
ATOM 1174 C C . GLY A 1 152 ? 26.964 30.781 7.468 1.00 62.44 152 GLY A C 1
ATOM 1175 O O . GLY A 1 152 ? 27.543 31.848 7.271 1.00 62.44 152 GLY A O 1
ATOM 1176 N N . ASP A 1 153 ? 26.662 29.931 6.479 1.00 61.81 153 ASP A N 1
ATOM 1177 C CA . ASP A 1 153 ? 27.055 30.119 5.083 1.00 61.81 153 ASP A CA 1
ATOM 1178 C C . ASP A 1 153 ? 26.025 29.506 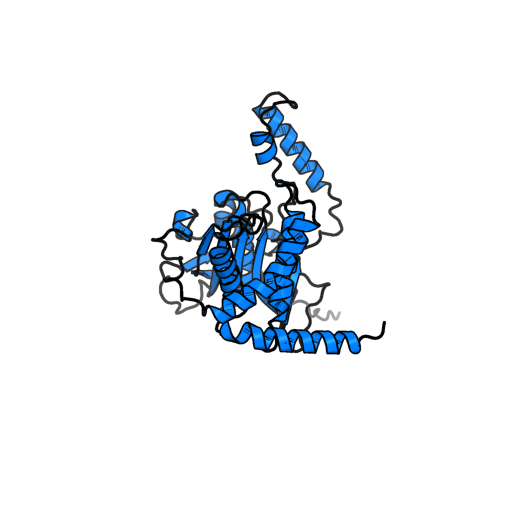4.119 1.00 61.81 153 ASP A C 1
ATOM 1180 O O . ASP A 1 153 ? 25.740 28.308 4.160 1.00 61.81 153 ASP A O 1
ATOM 1184 N N . TYR A 1 154 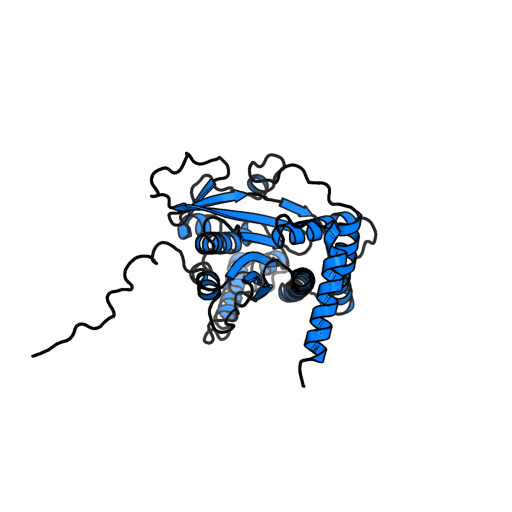? 25.488 30.334 3.220 1.00 53.03 154 TYR A N 1
ATOM 1185 C CA . TYR A 1 154 ? 24.566 29.910 2.163 1.00 53.03 154 TYR A CA 1
ATOM 1186 C C . TYR A 1 154 ? 25.247 29.032 1.094 1.00 53.03 154 TYR A C 1
ATOM 1188 O O . TYR A 1 154 ? 24.563 28.284 0.397 1.00 53.03 154 TYR A O 1
ATOM 1196 N N . GLU A 1 155 ? 26.579 29.079 0.978 1.00 54.41 155 GLU A N 1
ATOM 1197 C CA . GLU A 1 155 ? 27.369 28.335 -0.015 1.00 54.41 155 GLU A CA 1
ATOM 1198 C C . GLU A 1 155 ? 28.056 27.082 0.560 1.00 54.41 155 GLU A C 1
ATOM 1200 O O . GLU A 1 155 ? 28.845 26.422 -0.124 1.00 54.41 155 GLU A O 1
ATOM 1205 N N . SER A 1 156 ? 27.741 26.715 1.807 1.00 49.53 156 SER A N 1
ATOM 1206 C CA . SER A 1 156 ? 28.308 25.545 2.475 1.00 49.53 156 SER A CA 1
ATOM 1207 C C . SER A 1 156 ? 28.172 24.273 1.621 1.00 49.53 156 SER A C 1
ATOM 1209 O O . SER A 1 156 ? 27.080 23.819 1.271 1.00 49.53 156 SER A O 1
ATOM 1211 N N . SER A 1 157 ? 29.321 23.649 1.341 1.00 47.53 157 SER A N 1
ATOM 1212 C CA . SER A 1 157 ? 29.462 22.354 0.651 1.00 47.53 157 SER A CA 1
ATOM 1213 C C . SER A 1 157 ? 28.798 21.165 1.363 1.00 47.53 157 SER A C 1
ATOM 1215 O O . SER A 1 157 ? 28.856 20.037 0.866 1.00 47.53 157 SER A O 1
ATOM 1217 N N . ASP A 1 158 ? 28.121 21.392 2.494 1.00 49.31 158 ASP A N 1
ATOM 1218 C CA . ASP A 1 158 ? 27.348 20.380 3.209 1.00 49.31 158 ASP A CA 1
ATOM 1219 C C . ASP A 1 158 ? 25.977 20.154 2.548 1.00 49.31 158 ASP A C 1
ATOM 1221 O O . ASP A 1 158 ? 24.907 20.191 3.164 1.00 49.31 158 ASP A O 1
ATOM 1225 N N . HIS A 1 159 ? 26.022 19.878 1.241 1.00 51.59 159 HIS A N 1
ATOM 1226 C CA . HIS A 1 159 ? 24.871 19.569 0.401 1.00 51.59 159 HIS A CA 1
ATOM 1227 C C . HIS A 1 159 ? 24.015 18.444 0.977 1.00 51.59 159 HIS A C 1
ATOM 1229 O O . HIS A 1 159 ? 22.843 18.403 0.669 1.00 51.59 159 HIS A O 1
ATOM 1235 N N . LYS A 1 160 ? 24.530 17.576 1.858 1.00 50.69 160 LYS A N 1
ATOM 1236 C CA . LYS A 1 160 ? 23.736 16.530 2.525 1.00 50.69 160 LYS A CA 1
ATOM 1237 C C . LYS A 1 160 ? 22.806 17.057 3.621 1.00 50.69 160 LYS A C 1
ATOM 1239 O O . LYS A 1 160 ? 21.765 16.446 3.853 1.00 50.69 160 LYS A O 1
ATOM 1244 N N . LEU A 1 161 ? 23.184 18.125 4.330 1.00 53.03 161 LEU A N 1
ATOM 1245 C CA . LEU A 1 161 ? 22.329 18.770 5.334 1.00 53.03 161 LEU A CA 1
ATOM 1246 C C . LEU A 1 161 ? 21.264 19.614 4.638 1.00 53.03 161 LEU A C 1
ATOM 1248 O O . LEU A 1 161 ? 20.082 19.484 4.941 1.00 53.03 161 LEU A O 1
ATOM 1252 N N . ALA A 1 162 ? 21.705 20.387 3.648 1.00 47.62 162 ALA A N 1
ATOM 1253 C CA . ALA A 1 162 ? 20.859 21.080 2.694 1.00 47.62 162 ALA A CA 1
ATOM 1254 C C . ALA A 1 162 ? 19.857 20.106 2.053 1.00 47.62 162 ALA A C 1
ATOM 1256 O O . ALA A 1 162 ? 18.670 20.273 2.238 1.00 47.62 162 ALA A O 1
ATOM 1257 N N . GLU A 1 163 ? 20.287 19.022 1.410 1.00 49.28 163 GLU A N 1
ATOM 1258 C CA . GLU A 1 163 ? 19.437 18.007 0.755 1.00 49.28 163 GLU A CA 1
ATOM 1259 C C . GLU A 1 163 ? 18.518 17.249 1.732 1.00 49.28 163 GLU A C 1
ATOM 1261 O O . GLU A 1 163 ? 17.426 16.838 1.355 1.00 49.28 163 GLU A O 1
ATOM 1266 N N . ARG A 1 164 ? 18.903 17.099 3.009 1.00 51.91 164 ARG A N 1
ATOM 1267 C CA . ARG A 1 164 ? 18.000 16.598 4.065 1.00 51.91 164 ARG A CA 1
ATOM 1268 C C . ARG A 1 164 ? 16.894 17.592 4.420 1.00 51.91 164 ARG A C 1
ATOM 1270 O O . ARG A 1 164 ? 15.805 17.151 4.771 1.00 51.91 164 ARG A O 1
ATOM 1277 N N . LEU A 1 165 ? 17.181 18.890 4.362 1.00 48.91 165 LEU A N 1
ATOM 1278 C CA . LEU A 1 165 ? 16.222 19.976 4.583 1.00 48.91 165 LEU A CA 1
ATOM 1279 C C . LEU A 1 165 ? 15.435 20.316 3.298 1.00 48.91 165 LEU A C 1
ATOM 1281 O O . LEU A 1 165 ? 14.291 20.741 3.393 1.00 48.91 165 LEU A O 1
ATOM 1285 N N . PHE A 1 166 ? 16.017 20.041 2.125 1.00 48.09 166 PHE A N 1
ATOM 1286 C CA . PHE A 1 166 ? 15.452 20.110 0.773 1.00 48.09 166 PHE A CA 1
ATOM 1287 C C . PHE A 1 166 ? 14.890 18.766 0.309 1.00 48.09 166 PHE A C 1
ATOM 1289 O O . PHE A 1 166 ? 14.799 18.554 -0.904 1.00 48.09 166 PHE A O 1
ATOM 1296 N N . ARG A 1 167 ? 14.484 17.857 1.220 1.00 51.31 167 ARG A N 1
ATOM 1297 C CA . ARG A 1 167 ? 13.459 16.873 0.827 1.00 51.31 167 ARG A CA 1
ATOM 1298 C C . ARG A 1 167 ? 12.388 17.710 0.154 1.00 51.31 167 ARG A C 1
ATOM 1300 O O . ARG A 1 167 ? 11.940 18.675 0.772 1.00 51.31 167 ARG A O 1
ATOM 1307 N N . SER A 1 168 ? 12.185 17.462 -1.140 1.00 39.59 168 SER A N 1
ATOM 1308 C CA . SER A 1 168 ? 11.472 18.356 -2.049 1.00 39.59 168 SER A CA 1
ATOM 1309 C C . SER A 1 168 ? 10.272 18.964 -1.326 1.00 39.59 168 SER A C 1
ATOM 1311 O O . SER A 1 168 ? 9.621 18.230 -0.580 1.00 39.59 168 SER A O 1
ATOM 1313 N N . PRO A 1 169 ? 9.948 20.253 -1.521 1.00 38.66 169 PRO A N 1
ATOM 1314 C CA . PRO A 1 169 ? 8.711 20.824 -1.020 1.00 38.66 169 PRO A CA 1
ATOM 1315 C C . PRO A 1 169 ? 7.552 20.255 -1.851 1.00 38.66 169 PRO A C 1
ATOM 1317 O O . PRO A 1 169 ? 6.794 20.979 -2.480 1.00 38.66 169 PRO A O 1
ATOM 1320 N N . VAL A 1 170 ? 7.420 18.929 -1.894 1.00 42.91 170 VAL A N 1
ATOM 1321 C CA . VAL A 1 170 ? 6.109 18.321 -1.857 1.00 42.91 170 VAL A CA 1
ATOM 1322 C C . VAL A 1 170 ? 5.544 18.906 -0.579 1.00 42.91 170 VAL A C 1
ATOM 1324 O O . VAL A 1 170 ? 6.097 18.710 0.509 1.00 42.91 170 VAL A O 1
ATOM 1327 N N . GLN A 1 171 ? 4.542 19.767 -0.729 1.00 38.19 171 GLN A N 1
ATOM 1328 C CA . GLN A 1 171 ? 3.720 20.163 0.399 1.00 38.19 171 GLN A CA 1
ATOM 1329 C C . GLN A 1 171 ? 3.506 18.912 1.257 1.00 38.19 171 GLN A C 1
ATOM 1331 O O . GLN A 1 171 ? 3.291 17.849 0.672 1.00 38.19 171 GLN A O 1
ATOM 1336 N N . PRO A 1 172 ? 3.591 18.968 2.597 1.00 36.44 172 PRO A N 1
ATOM 1337 C CA . PRO A 1 172 ? 3.011 17.893 3.385 1.00 36.44 172 PRO A CA 1
ATOM 1338 C C . PRO A 1 172 ? 1.588 17.719 2.855 1.00 36.44 172 PRO A C 1
ATOM 1340 O O . PRO A 1 172 ? 0.758 18.618 2.958 1.00 36.44 172 PRO A O 1
ATOM 1343 N N . GLY A 1 173 ? 1.394 16.630 2.131 1.00 46.62 173 GLY A N 1
ATOM 1344 C CA . GLY A 1 173 ? 0.369 16.472 1.114 1.00 46.62 173 GLY A CA 1
ATOM 1345 C C . GLY A 1 173 ? -0.037 15.018 1.141 1.00 46.62 173 GLY A C 1
ATOM 1346 O O . GLY A 1 173 ? 0.774 14.165 1.498 1.00 46.62 173 GLY A O 1
ATOM 1347 N N . ARG A 1 174 ? -1.322 14.757 0.910 1.00 55.94 174 ARG A N 1
ATOM 1348 C CA . ARG A 1 174 ? -1.905 13.415 1.010 1.00 55.94 174 ARG A CA 1
ATOM 1349 C C . ARG A 1 174 ? -1.091 12.406 0.209 1.00 55.94 174 ARG A C 1
ATOM 1351 O O . ARG A 1 174 ? -0.416 12.776 -0.750 1.00 55.94 174 ARG A O 1
ATOM 1358 N N . SER A 1 175 ? -1.212 11.137 0.565 1.00 56.75 175 SER A N 1
ATOM 1359 C CA . SER A 1 175 ? -0.433 10.121 -0.117 1.00 56.75 175 SER A CA 1
ATOM 1360 C C . SER A 1 175 ? -0.675 10.079 -1.605 1.00 56.75 175 SER A C 1
ATOM 1362 O O . SER A 1 175 ? -1.811 10.015 -2.058 1.00 56.75 175 SER A O 1
ATOM 1364 N N . GLU A 1 176 ? 0.407 10.095 -2.375 1.00 71.25 176 GLU A N 1
ATOM 1365 C CA . GLU A 1 176 ? 0.336 10.501 -3.776 1.00 71.25 176 GLU A CA 1
ATOM 1366 C C . GLU A 1 176 ? -0.656 9.672 -4.605 1.00 71.25 176 GLU A C 1
ATOM 1368 O O . GLU A 1 176 ? -1.314 10.196 -5.509 1.00 71.25 176 GLU A O 1
ATOM 1373 N N . LEU A 1 177 ? -0.816 8.387 -4.273 1.00 83.69 177 LEU A N 1
ATOM 1374 C CA . LEU A 1 177 ? -1.779 7.496 -4.907 1.00 83.69 177 LEU A CA 1
ATOM 1375 C C . LEU A 1 177 ? -2.614 6.737 -3.875 1.00 83.69 177 LEU A C 1
ATOM 1377 O O . LEU A 1 177 ? -2.090 6.114 -2.955 1.00 83.69 177 LEU A O 1
ATOM 1381 N N . VAL A 1 178 ? -3.921 6.671 -4.114 1.00 86.50 178 VAL A N 1
ATOM 1382 C CA . VAL A 1 178 ? -4.839 5.784 -3.400 1.00 86.50 178 VAL A CA 1
ATOM 1383 C C . VAL A 1 178 ? -5.552 4.888 -4.403 1.00 86.50 178 VAL A C 1
ATOM 1385 O O . VAL A 1 178 ? -6.257 5.343 -5.304 1.00 86.50 178 VAL A O 1
ATOM 1388 N N . VAL A 1 179 ? -5.376 3.581 -4.237 1.00 89.06 179 VAL A N 1
ATOM 1389 C CA . VAL A 1 179 ? -6.085 2.550 -4.987 1.00 89.06 179 VAL A CA 1
ATOM 1390 C C . VAL A 1 179 ? -7.369 2.210 -4.249 1.00 89.06 179 VAL A C 1
ATOM 1392 O O . VAL A 1 179 ? -7.344 1.785 -3.091 1.00 89.06 179 VAL A O 1
ATOM 1395 N N . VAL A 1 180 ? -8.495 2.368 -4.934 1.00 88.31 180 VAL A N 1
ATOM 1396 C CA . VAL A 1 180 ? -9.832 2.115 -4.400 1.00 88.31 180 VAL A CA 1
ATOM 1397 C C . VAL A 1 180 ? -10.537 1.015 -5.186 1.00 88.31 180 VAL A C 1
ATOM 1399 O O . VAL A 1 180 ? -10.364 0.889 -6.397 1.00 88.31 180 VAL A O 1
ATOM 1402 N N . ARG A 1 181 ? -11.364 0.229 -4.499 1.00 87.62 181 ARG A N 1
ATOM 1403 C CA . ARG A 1 181 ? -12.275 -0.757 -5.081 1.00 87.62 181 ARG A CA 1
ATOM 1404 C C . ARG A 1 181 ? -13.670 -0.158 -5.181 1.00 87.62 181 ARG A C 1
ATOM 1406 O O . ARG A 1 181 ? -14.212 0.311 -4.185 1.00 87.62 181 ARG A O 1
ATOM 1413 N N . VAL A 1 182 ? -14.247 -0.194 -6.374 1.00 82.62 182 VAL A N 1
ATOM 1414 C CA . VAL A 1 182 ? -15.584 0.324 -6.685 1.00 82.62 182 VAL A CA 1
ATOM 1415 C C . VAL A 1 182 ? -16.526 -0.843 -6.921 1.00 82.62 182 VAL A C 1
ATOM 1417 O O . VAL A 1 182 ? -16.170 -1.790 -7.631 1.00 82.62 182 VAL A O 1
ATOM 1420 N N . ASN A 1 183 ? -17.730 -0.788 -6.354 1.00 75.38 183 ASN A N 1
ATOM 1421 C CA . ASN A 1 183 ? -18.721 -1.828 -6.608 1.00 75.38 183 ASN A CA 1
ATOM 1422 C C . ASN A 1 183 ? -19.128 -1.843 -8.094 1.00 75.38 183 ASN A C 1
ATOM 1424 O O . ASN A 1 183 ? -19.147 -0.799 -8.751 1.00 75.38 183 ASN A O 1
ATOM 1428 N N . PRO A 1 184 ? -19.477 -3.012 -8.656 1.00 69.94 184 PRO A N 1
ATOM 1429 C CA . PRO A 1 184 ? -19.955 -3.092 -10.031 1.00 69.94 184 PRO A CA 1
ATOM 1430 C C . PRO A 1 184 ? -21.177 -2.191 -10.269 1.00 69.94 184 PRO A C 1
ATOM 1432 O O . PRO A 1 184 ? -22.207 -2.357 -9.624 1.00 69.94 184 PRO A O 1
ATOM 1435 N N . GLY A 1 185 ? -21.072 -1.270 -11.231 1.00 67.56 185 GLY A N 1
ATOM 1436 C CA . GLY A 1 185 ? -22.150 -0.342 -11.601 1.00 67.56 185 GLY A CA 1
ATOM 1437 C C . GLY A 1 185 ? -22.036 1.049 -10.974 1.00 67.56 185 GLY A C 1
ATOM 1438 O O . GLY A 1 185 ? -22.581 1.998 -11.541 1.00 67.56 185 GLY A O 1
ATOM 1439 N N . ASP A 1 186 ? -21.265 1.187 -9.896 1.00 73.19 186 ASP A N 1
ATOM 1440 C CA . ASP A 1 186 ? -20.970 2.481 -9.290 1.00 73.19 186 ASP A CA 1
ATOM 1441 C C . ASP A 1 186 ? -19.870 3.208 -10.073 1.00 73.19 186 ASP A C 1
ATOM 1443 O O . ASP A 1 186 ? -19.051 2.611 -10.783 1.00 73.19 186 ASP A O 1
ATOM 1447 N N . ARG A 1 187 ? -19.860 4.537 -9.969 1.00 66.44 187 ARG A N 1
ATOM 1448 C CA . ARG A 1 187 ? -18.829 5.389 -10.562 1.00 66.44 187 ARG A CA 1
ATOM 1449 C C . ARG A 1 187 ? -18.287 6.316 -9.497 1.00 66.44 187 ARG A C 1
ATOM 1451 O O . ARG A 1 187 ? -19.053 6.960 -8.792 1.00 66.44 187 ARG A O 1
ATOM 1458 N N . ILE A 1 188 ? -16.966 6.417 -9.441 1.00 68.56 188 ILE A N 1
ATOM 1459 C CA . ILE A 1 188 ? -16.306 7.462 -8.666 1.00 68.56 188 ILE A CA 1
ATOM 1460 C C . ILE A 1 188 ? -16.589 8.797 -9.342 1.00 68.56 188 ILE A C 1
ATOM 1462 O O . ILE A 1 188 ? -16.424 8.929 -10.559 1.00 68.56 188 ILE A O 1
ATOM 1466 N N . SER A 1 189 ? -17.004 9.780 -8.549 1.00 67.31 189 SER A N 1
ATOM 1467 C CA . SER A 1 189 ? -17.097 11.153 -9.018 1.00 67.31 189 SER A CA 1
ATOM 1468 C C . SER A 1 189 ? -15.702 11.779 -8.966 1.00 67.31 189 SER A C 1
ATOM 1470 O O . SER A 1 189 ? -15.135 11.883 -7.875 1.00 67.31 189 SER A O 1
ATOM 1472 N N . PRO A 1 190 ? -15.139 12.235 -10.103 1.00 63.59 190 PRO A N 1
ATOM 1473 C CA . PRO A 1 190 ? -13.845 12.919 -10.109 1.00 63.59 190 PRO A CA 1
ATOM 1474 C C . PRO A 1 190 ? -13.908 14.306 -9.448 1.00 63.59 190 PRO A C 1
ATOM 1476 O O . PRO A 1 190 ? -12.875 14.929 -9.237 1.00 63.59 190 PRO A O 1
ATOM 1479 N N . TYR A 1 191 ? -15.112 14.799 -9.137 1.00 59.72 191 TYR A N 1
ATOM 1480 C CA . TYR A 1 191 ? -15.344 16.096 -8.500 1.00 59.72 191 TYR A CA 1
ATOM 1481 C C . TYR A 1 191 ? -15.559 15.992 -6.985 1.00 59.72 191 TYR A C 1
ATOM 1483 O O . TYR A 1 191 ? -15.603 17.012 -6.301 1.00 59.72 191 TYR A O 1
ATOM 1491 N N . GLU A 1 192 ? -15.725 14.779 -6.456 1.00 64.31 192 GLU A N 1
ATOM 1492 C CA . GLU A 1 192 ? -15.863 14.548 -5.020 1.00 64.31 192 GLU A CA 1
ATOM 1493 C C . GLU A 1 192 ? -14.509 14.211 -4.401 1.00 64.31 192 GLU A C 1
ATOM 1495 O O . GLU A 1 192 ? -13.678 13.523 -4.997 1.00 64.31 192 GLU A O 1
ATOM 1500 N N . CYS A 1 193 ? -14.283 14.668 -3.168 1.00 67.81 193 CYS A N 1
ATOM 1501 C CA . CYS A 1 193 ? -13.074 14.297 -2.447 1.00 67.81 193 CYS A CA 1
ATOM 1502 C C . CYS A 1 193 ? -13.063 12.790 -2.133 1.00 67.81 193 CYS A C 1
ATOM 1504 O O . CYS A 1 193 ? -14.113 12.151 -2.011 1.00 67.81 193 CYS A O 1
ATOM 1506 N N . LEU A 1 194 ? -11.862 12.230 -1.957 1.00 73.50 194 LEU A N 1
ATOM 1507 C CA . LEU A 1 194 ? -11.655 10.809 -1.662 1.00 73.50 194 LEU A CA 1
ATOM 1508 C C . LEU A 1 194 ? -12.524 10.316 -0.493 1.00 73.50 194 LEU A C 1
ATOM 1510 O O . LEU A 1 194 ? -13.151 9.269 -0.603 1.00 73.50 194 LEU A O 1
ATOM 1514 N N . GLU A 1 195 ? -12.628 11.093 0.589 1.00 74.12 195 GLU A N 1
ATOM 1515 C CA . GLU A 1 195 ? -13.465 10.757 1.751 1.00 74.12 195 GLU A CA 1
ATOM 1516 C C . GLU A 1 195 ? -14.939 10.548 1.377 1.00 74.12 195 GLU A C 1
ATOM 1518 O O . GLU A 1 195 ? -15.570 9.597 1.837 1.00 74.12 195 GLU A O 1
ATOM 1523 N N . THR A 1 196 ? -15.493 11.425 0.535 1.00 71.69 196 THR A N 1
ATOM 1524 C CA . THR A 1 196 ? -16.902 11.357 0.116 1.00 71.69 196 THR A CA 1
ATOM 1525 C C . THR A 1 196 ? -17.137 10.141 -0.772 1.00 71.69 196 THR A C 1
ATOM 1527 O O . THR A 1 196 ? -18.099 9.399 -0.560 1.00 71.69 196 THR A O 1
ATOM 1530 N N . ASN A 1 197 ? -16.207 9.880 -1.694 1.00 75.38 197 ASN A N 1
ATOM 1531 C CA . ASN A 1 197 ? -16.241 8.697 -2.546 1.00 75.38 197 ASN A CA 1
ATOM 1532 C C . ASN A 1 197 ? -16.158 7.397 -1.720 1.00 75.38 197 ASN A C 1
ATOM 1534 O O . ASN A 1 197 ? -16.958 6.489 -1.941 1.00 75.38 197 ASN A O 1
ATOM 1538 N N . VAL A 1 198 ? -15.257 7.312 -0.732 1.00 79.69 198 VAL A N 1
ATOM 1539 C CA . VAL A 1 198 ? -15.096 6.118 0.128 1.00 79.69 198 VAL A CA 1
ATOM 1540 C C . VAL A 1 198 ? -16.305 5.898 1.041 1.00 79.69 198 VAL A C 1
ATOM 1542 O O . VAL A 1 198 ? -16.703 4.764 1.299 1.00 79.69 198 VAL A O 1
ATOM 1545 N N . ARG A 1 199 ? -16.949 6.970 1.510 1.00 77.62 199 ARG A N 1
ATOM 1546 C CA . ARG A 1 199 ? -18.191 6.846 2.288 1.00 77.62 199 ARG A CA 1
ATOM 1547 C C . ARG A 1 199 ? -19.357 6.306 1.463 1.00 77.62 199 ARG A C 1
ATOM 1549 O O . ARG A 1 199 ? -20.235 5.659 2.027 1.00 77.62 199 ARG A O 1
ATOM 1556 N N . SER A 1 200 ? -19.371 6.580 0.162 1.00 72.94 200 SER A N 1
ATOM 1557 C CA . SER A 1 200 ? -20.588 6.457 -0.644 1.00 72.94 200 SER A CA 1
ATOM 1558 C C . SER A 1 200 ? -20.541 5.328 -1.677 1.00 72.94 200 SER A C 1
ATOM 1560 O O . SER A 1 200 ? -21.557 4.676 -1.897 1.00 72.94 200 SER A O 1
ATOM 1562 N N . TYR A 1 201 ? -19.387 5.078 -2.307 1.00 72.94 201 TYR A N 1
ATOM 1563 C CA . TYR A 1 201 ? -19.317 4.287 -3.549 1.00 72.94 201 TYR A CA 1
ATOM 1564 C C . TYR A 1 201 ? -18.113 3.338 -3.645 1.00 72.94 201 TYR A C 1
ATOM 1566 O O . TYR A 1 201 ? -18.090 2.453 -4.505 1.00 72.94 201 TYR A O 1
ATOM 1574 N N . CYS A 1 202 ? -17.082 3.516 -2.814 1.00 84.06 202 CYS A N 1
ATOM 1575 C CA . CYS A 1 202 ? -15.852 2.735 -2.929 1.00 84.06 202 CYS A CA 1
ATOM 1576 C C . CYS A 1 202 ? -15.211 2.391 -1.579 1.00 84.06 202 CYS A C 1
ATOM 1578 O O . CYS A 1 202 ? -15.646 2.836 -0.523 1.00 84.06 202 CYS A O 1
ATOM 1580 N N . LYS A 1 203 ? -14.173 1.555 -1.619 1.00 88.50 203 LYS A N 1
ATOM 1581 C CA . LYS A 1 203 ? -13.341 1.192 -0.466 1.00 88.50 203 LYS A CA 1
ATOM 1582 C C . LYS A 1 203 ? -11.884 1.452 -0.792 1.00 88.50 203 LYS A C 1
ATOM 1584 O O . LYS A 1 203 ? -11.419 1.032 -1.850 1.00 88.50 203 LYS A O 1
ATOM 1589 N N . ALA A 1 204 ? -11.158 2.123 0.094 1.00 90.19 204 ALA A N 1
ATOM 1590 C CA . ALA A 1 204 ? -9.713 2.261 -0.052 1.00 90.19 204 ALA A CA 1
ATOM 1591 C C . ALA A 1 204 ? -9.045 0.902 0.179 1.00 90.19 204 ALA A C 1
ATOM 1593 O O . ALA A 1 204 ? -9.407 0.191 1.107 1.00 90.19 204 ALA A O 1
ATOM 1594 N N . VAL A 1 205 ? -8.095 0.514 -0.665 1.00 92.31 205 VAL A N 1
ATOM 1595 C CA . VAL A 1 205 ? -7.415 -0.789 -0.556 1.00 92.31 205 VAL A CA 1
ATOM 1596 C C . VAL A 1 205 ? -5.934 -0.595 -0.291 1.00 92.31 205 VAL A C 1
ATOM 1598 O O . VAL A 1 205 ? -5.363 -1.246 0.581 1.00 92.31 205 VAL A O 1
ATOM 1601 N N . MET A 1 206 ? -5.307 0.316 -1.029 1.00 93.75 206 MET A N 1
ATOM 1602 C CA . MET A 1 206 ? -3.888 0.598 -0.886 1.00 93.75 206 MET A CA 1
ATOM 1603 C C . MET A 1 206 ? -3.636 2.090 -1.010 1.00 93.75 206 MET A C 1
ATOM 1605 O O . MET A 1 206 ? -4.174 2.740 -1.900 1.00 93.75 206 MET A O 1
ATOM 1609 N N . LEU A 1 207 ? -2.789 2.605 -0.139 1.00 92.50 207 LEU A N 1
ATOM 1610 C CA . LEU A 1 207 ? -2.257 3.951 -0.177 1.00 92.50 207 LEU A CA 1
ATOM 1611 C C . LEU A 1 207 ? -0.766 3.839 -0.490 1.00 92.50 207 LEU A C 1
ATOM 1613 O O . LEU A 1 207 ? -0.066 3.060 0.152 1.00 92.50 207 LEU A O 1
ATOM 1617 N N . VAL A 1 208 ? -0.295 4.546 -1.512 1.00 91.38 208 VAL A N 1
ATOM 1618 C CA . VAL A 1 208 ? 1.064 4.415 -2.037 1.00 91.38 208 VAL A CA 1
ATOM 1619 C C . VAL A 1 208 ? 1.783 5.749 -1.925 1.00 91.38 208 VAL A C 1
ATOM 1621 O O . VAL A 1 208 ? 1.366 6.746 -2.507 1.00 91.38 208 VAL A O 1
ATOM 1624 N N . GLU A 1 209 ? 2.883 5.710 -1.186 1.00 90.81 209 GLU A N 1
ATOM 1625 C CA . GLU A 1 209 ? 3.751 6.829 -0.856 1.00 90.81 209 GLU A CA 1
ATOM 1626 C C . GLU A 1 209 ? 5.143 6.563 -1.456 1.00 90.81 209 GLU A C 1
ATOM 1628 O O . GLU A 1 209 ? 5.972 5.876 -0.837 1.00 90.81 209 GLU A O 1
ATOM 1633 N N . PRO A 1 210 ? 5.418 7.019 -2.689 1.00 88.75 210 PRO A N 1
ATOM 1634 C CA . PRO A 1 210 ? 6.776 7.020 -3.204 1.00 88.75 210 PRO A CA 1
ATOM 1635 C C . PRO A 1 210 ? 7.614 8.098 -2.507 1.00 88.75 210 PRO A C 1
ATOM 1637 O O . PRO A 1 210 ? 7.127 9.172 -2.174 1.00 88.75 210 PRO A O 1
ATOM 1640 N N . LYS A 1 211 ? 8.905 7.826 -2.328 1.00 86.44 211 LYS A N 1
ATOM 1641 C CA . LYS A 1 211 ? 9.902 8.793 -1.866 1.00 86.44 211 LYS A CA 1
ATOM 1642 C C . LYS A 1 211 ? 11.145 8.703 -2.725 1.00 86.44 211 LYS A C 1
ATOM 1644 O O . LYS A 1 211 ? 11.606 7.611 -3.030 1.00 86.44 211 LYS A O 1
ATOM 1649 N N . CYS A 1 212 ? 11.745 9.829 -3.094 1.00 78.94 212 CYS A N 1
ATOM 1650 C CA . CYS A 1 212 ? 13.020 9.794 -3.826 1.00 78.94 212 CYS A CA 1
ATOM 1651 C C . CYS A 1 212 ? 14.149 9.212 -2.957 1.00 78.94 212 CYS A C 1
ATOM 1653 O O . CYS A 1 212 ? 15.033 8.493 -3.432 1.00 78.94 212 CYS A O 1
ATOM 1655 N N . ARG A 1 213 ? 14.065 9.466 -1.646 1.00 80.56 213 ARG A N 1
ATOM 1656 C CA . ARG A 1 213 ? 14.932 8.901 -0.618 1.00 80.56 213 ARG A CA 1
ATOM 1657 C C . ARG A 1 213 ? 14.143 8.694 0.665 1.00 80.56 213 ARG A C 1
ATOM 1659 O O . ARG A 1 213 ? 13.837 9.647 1.372 1.00 80.56 213 ARG A O 1
ATOM 1666 N N . MET A 1 214 ? 13.877 7.437 0.982 1.00 85.12 214 MET A N 1
ATOM 1667 C CA . MET A 1 214 ? 13.024 7.079 2.106 1.00 85.12 214 MET A CA 1
ATOM 1668 C C . MET A 1 214 ? 13.824 6.945 3.414 1.00 85.12 214 MET A C 1
ATOM 1670 O O . MET A 1 214 ? 14.839 6.248 3.490 1.00 85.12 214 MET A O 1
ATOM 1674 N N . VAL A 1 215 ? 13.327 7.581 4.470 1.00 85.44 215 VAL A N 1
ATOM 1675 C CA . VAL A 1 215 ? 13.704 7.391 5.870 1.00 85.44 215 VAL A CA 1
ATOM 1676 C C . VAL A 1 215 ? 12.452 6.996 6.639 1.00 85.44 215 VAL A C 1
ATOM 1678 O O . VAL A 1 215 ? 11.597 7.821 6.945 1.00 85.44 215 VAL A O 1
ATOM 1681 N N . PHE A 1 216 ? 12.370 5.713 6.992 1.00 86.50 216 PHE A N 1
ATOM 1682 C CA . PHE A 1 216 ? 11.175 5.122 7.594 1.00 86.50 216 PHE A CA 1
ATOM 1683 C C . PHE A 1 216 ? 10.606 5.928 8.775 1.00 86.50 216 PHE A C 1
ATOM 1685 O O . PHE A 1 216 ? 9.408 6.174 8.819 1.00 86.50 216 PHE A O 1
ATOM 1692 N N . THR A 1 217 ? 11.458 6.360 9.712 1.00 83.62 217 THR A N 1
ATOM 1693 C CA . THR A 1 217 ? 11.040 7.075 10.934 1.00 83.62 217 THR A CA 1
ATOM 1694 C C . THR A 1 217 ? 10.422 8.441 10.683 1.00 83.62 217 THR A C 1
ATOM 1696 O O . THR A 1 217 ? 9.820 8.992 11.600 1.00 83.62 217 THR A O 1
ATOM 1699 N N . ASP A 1 218 ? 10.584 8.981 9.482 1.00 83.81 218 ASP A N 1
ATOM 1700 C CA . ASP A 1 218 ? 10.120 10.315 9.127 1.00 83.81 218 ASP A CA 1
ATOM 1701 C C . ASP A 1 218 ? 8.925 10.204 8.170 1.00 83.81 218 ASP A C 1
ATOM 1703 O O . ASP A 1 218 ? 7.942 10.920 8.319 1.00 83.81 218 ASP A O 1
ATOM 1707 N N . ASP A 1 219 ? 8.980 9.257 7.227 1.00 86.69 219 ASP A N 1
ATOM 1708 C CA . ASP A 1 219 ? 8.055 9.217 6.091 1.00 86.69 219 ASP A CA 1
ATOM 1709 C C . ASP A 1 219 ? 6.816 8.329 6.310 1.00 86.69 219 ASP A C 1
ATOM 1711 O O . ASP A 1 219 ? 5.870 8.410 5.535 1.00 86.69 219 ASP A O 1
ATOM 1715 N N . ILE A 1 220 ? 6.781 7.464 7.335 1.00 90.19 220 ILE A N 1
ATOM 1716 C CA . ILE A 1 220 ? 5.660 6.519 7.531 1.00 90.19 220 ILE A CA 1
ATOM 1717 C C . ILE A 1 220 ? 4.439 7.133 8.228 1.00 90.19 220 ILE A C 1
ATOM 1719 O O . ILE A 1 220 ? 3.324 6.632 8.089 1.00 90.19 220 ILE A O 1
ATOM 1723 N N . TRP A 1 221 ? 4.622 8.190 9.017 1.00 90.12 221 TRP A N 1
ATOM 1724 C CA . TRP A 1 221 ? 3.597 8.610 9.976 1.00 90.12 221 TRP A CA 1
ATOM 1725 C C . TRP A 1 221 ? 2.384 9.253 9.321 1.00 90.12 221 TRP A C 1
ATOM 1727 O O . TRP A 1 221 ? 1.253 8.921 9.672 1.00 90.12 221 TRP A O 1
ATOM 1737 N N . GLN A 1 222 ? 2.608 10.113 8.332 1.00 86.94 222 GLN A N 1
ATOM 1738 C CA . GLN A 1 222 ? 1.532 10.700 7.547 1.00 86.94 222 GLN A CA 1
ATOM 1739 C C . GLN A 1 222 ? 0.717 9.642 6.774 1.00 86.94 222 GLN A C 1
ATOM 1741 O O . GLN A 1 222 ? -0.499 9.586 6.984 1.00 86.94 222 GLN A O 1
ATOM 1746 N N . PRO A 1 223 ? 1.327 8.750 5.960 1.00 89.62 223 PRO A N 1
ATOM 1747 C CA . PRO A 1 223 ? 0.568 7.722 5.252 1.00 89.62 223 PRO A CA 1
ATOM 1748 C C . PRO A 1 223 ? -0.123 6.736 6.208 1.00 89.62 223 PRO A C 1
ATOM 1750 O O . PRO A 1 223 ? -1.218 6.255 5.917 1.00 89.62 223 PRO A O 1
ATOM 1753 N N . MET A 1 224 ? 0.455 6.463 7.385 1.00 93.12 224 MET A N 1
ATOM 1754 C CA . MET A 1 224 ? -0.190 5.647 8.420 1.00 93.12 224 MET A CA 1
ATOM 1755 C C . MET A 1 224 ? -1.419 6.333 9.033 1.00 93.12 224 MET A C 1
ATOM 1757 O O . MET A 1 224 ? -2.434 5.674 9.280 1.00 93.12 224 MET A O 1
ATOM 1761 N N . ALA A 1 225 ? -1.359 7.647 9.259 1.00 90.62 225 ALA A N 1
ATOM 1762 C CA . ALA A 1 225 ? -2.504 8.427 9.718 1.00 90.62 225 ALA A CA 1
ATOM 1763 C C . ALA A 1 225 ? -3.641 8.392 8.691 1.00 90.62 225 ALA A C 1
ATOM 1765 O O . ALA A 1 225 ? -4.791 8.128 9.046 1.00 90.62 225 ALA A O 1
ATOM 1766 N N . GLU A 1 226 ? -3.313 8.590 7.413 1.00 89.00 226 GLU A N 1
ATOM 1767 C CA . GLU A 1 226 ? -4.289 8.554 6.326 1.00 89.00 226 GLU A CA 1
ATOM 1768 C C . GLU A 1 226 ? -4.904 7.158 6.165 1.00 89.00 226 GLU A C 1
ATOM 1770 O O . GLU A 1 226 ? -6.128 7.027 6.118 1.00 89.00 226 GLU A O 1
ATOM 1775 N N . ALA A 1 227 ? -4.094 6.098 6.196 1.00 92.50 227 ALA A N 1
ATOM 1776 C CA . ALA A 1 227 ? -4.597 4.727 6.167 1.00 92.50 227 ALA A CA 1
ATOM 1777 C C . ALA A 1 227 ? -5.482 4.391 7.375 1.00 92.50 227 ALA A C 1
ATOM 1779 O O . ALA A 1 227 ? -6.476 3.686 7.220 1.00 92.50 227 ALA A O 1
ATOM 1780 N N . THR A 1 228 ? -5.172 4.921 8.561 1.00 92.75 228 THR A N 1
ATOM 1781 C CA . THR A 1 228 ? -6.006 4.764 9.764 1.00 92.75 228 THR A CA 1
ATOM 1782 C C . THR A 1 228 ? -7.376 5.412 9.569 1.00 92.75 228 THR A C 1
ATOM 1784 O O . THR A 1 228 ? -8.398 4.767 9.803 1.00 92.75 228 THR A O 1
ATOM 1787 N N . ALA A 1 229 ? -7.421 6.654 9.077 1.00 90.50 229 ALA A N 1
ATOM 1788 C CA . ALA A 1 229 ? -8.676 7.346 8.787 1.00 90.50 229 ALA A CA 1
ATOM 1789 C C . ALA A 1 229 ? -9.492 6.622 7.701 1.00 90.50 229 ALA A C 1
ATOM 1791 O O . ALA A 1 229 ? -10.691 6.393 7.870 1.00 90.50 229 ALA A O 1
ATOM 1792 N N . LEU A 1 230 ? -8.843 6.187 6.617 1.00 90.31 230 LEU A N 1
ATOM 1793 C CA . LEU A 1 230 ? -9.486 5.421 5.547 1.00 90.31 230 LEU A CA 1
ATOM 1794 C C . LEU A 1 230 ? -9.988 4.052 6.029 1.00 90.31 230 LEU A C 1
ATOM 1796 O O . LEU A 1 230 ? -11.071 3.637 5.626 1.00 90.31 230 LEU A O 1
ATOM 1800 N N . ALA A 1 231 ? -9.265 3.364 6.916 1.00 92.75 231 ALA A N 1
ATOM 1801 C CA . ALA A 1 231 ? -9.702 2.091 7.490 1.00 92.75 231 ALA A CA 1
ATOM 1802 C C . ALA A 1 231 ? -10.960 2.252 8.358 1.00 92.75 231 ALA A C 1
ATOM 1804 O O . ALA A 1 231 ? -11.845 1.397 8.323 1.00 92.75 231 ALA A O 1
ATOM 1805 N N . ILE A 1 232 ? -11.079 3.364 9.091 1.00 91.38 232 ILE A N 1
ATOM 1806 C CA . ILE A 1 232 ? -12.303 3.697 9.830 1.00 91.38 232 ILE A CA 1
ATOM 1807 C C . ILE A 1 232 ? -13.468 3.911 8.849 1.00 91.38 232 ILE A C 1
ATOM 1809 O O . ILE A 1 232 ? -14.536 3.333 9.038 1.00 91.38 232 ILE A O 1
ATOM 1813 N N . LEU A 1 233 ? -13.253 4.668 7.764 1.00 89.00 233 LEU A N 1
ATOM 1814 C CA . LEU A 1 233 ? -14.272 4.913 6.729 1.00 89.00 233 LEU A CA 1
ATOM 1815 C C . LEU A 1 233 ? -14.674 3.645 5.958 1.00 89.00 233 LEU A C 1
ATOM 1817 O O . LEU A 1 233 ? -15.835 3.481 5.581 1.00 89.00 233 LEU A O 1
ATOM 1821 N N . ASN A 1 234 ? -13.731 2.732 5.728 1.00 90.25 234 ASN A N 1
ATOM 1822 C CA . ASN A 1 234 ? -14.003 1.443 5.101 1.00 90.25 234 ASN A CA 1
ATOM 1823 C C . ASN A 1 234 ? -14.942 0.576 5.951 1.00 90.25 234 ASN A C 1
ATOM 1825 O O . ASN A 1 234 ? -15.769 -0.150 5.391 1.00 90.25 234 ASN A O 1
ATOM 1829 N N . GLY A 1 235 ? -14.837 0.666 7.278 1.00 87.38 235 GLY A N 1
ATOM 1830 C CA . GLY A 1 235 ? -15.544 -0.190 8.224 1.00 87.38 235 GLY A CA 1
ATOM 1831 C C . GLY A 1 235 ? -14.796 -1.496 8.530 1.00 87.38 235 GLY A C 1
ATOM 1832 O O . GLY A 1 235 ? -13.654 -1.706 8.132 1.00 87.38 235 GLY A O 1
ATOM 1833 N N . LYS A 1 236 ? -15.453 -2.412 9.256 1.00 85.94 236 LYS A N 1
ATOM 1834 C CA . LYS A 1 236 ? -14.813 -3.599 9.867 1.00 85.94 236 LYS A CA 1
ATOM 1835 C C . LYS A 1 236 ? -14.268 -4.645 8.872 1.00 85.94 236 LYS A C 1
ATOM 1837 O O . LYS A 1 236 ? -13.481 -5.502 9.266 1.00 85.94 236 LYS A O 1
ATOM 1842 N N . GLN A 1 237 ? -14.692 -4.637 7.606 1.00 80.12 237 GLN A N 1
ATOM 1843 C CA . GLN A 1 237 ? -14.409 -5.738 6.668 1.00 80.12 237 GLN A CA 1
ATOM 1844 C C . GLN A 1 237 ? -13.155 -5.536 5.810 1.00 80.12 237 GLN A C 1
ATOM 1846 O O . GLN A 1 237 ? -12.461 -6.515 5.538 1.00 80.12 237 GLN A O 1
ATOM 1851 N N . ASP A 1 238 ? -12.843 -4.302 5.416 1.00 87.56 238 ASP A N 1
ATOM 1852 C CA . ASP A 1 238 ? -11.836 -4.031 4.387 1.00 87.56 238 ASP A CA 1
ATOM 1853 C C . ASP A 1 238 ? -10.621 -3.287 4.967 1.00 87.56 238 ASP A C 1
ATOM 1855 O O . ASP A 1 238 ? -10.746 -2.121 5.357 1.00 87.56 238 ASP A O 1
ATOM 1859 N N . PRO A 1 239 ? -9.435 -3.924 5.022 1.00 94.12 239 PRO A N 1
ATOM 1860 C CA . PRO A 1 239 ? -8.215 -3.255 5.451 1.00 94.12 239 PRO A CA 1
ATOM 1861 C C . PRO A 1 239 ? -7.719 -2.244 4.412 1.00 94.12 239 PRO A C 1
ATOM 1863 O O . PRO A 1 239 ? -7.973 -2.387 3.216 1.00 94.12 239 PRO A O 1
ATOM 1866 N N . VAL A 1 240 ? -6.933 -1.274 4.876 1.00 95.19 240 VAL A N 1
ATOM 1867 C CA . VAL A 1 240 ? -6.164 -0.351 4.033 1.00 95.19 240 VAL A CA 1
ATOM 1868 C C . VAL A 1 240 ? -4.682 -0.641 4.223 1.00 95.19 240 VAL A C 1
ATOM 1870 O O . VAL A 1 240 ? -4.187 -0.648 5.351 1.00 95.19 240 VAL A O 1
ATOM 1873 N N . THR A 1 241 ? -3.965 -0.887 3.129 1.00 96.75 241 THR A N 1
ATOM 1874 C CA . THR A 1 241 ? -2.521 -1.141 3.153 1.00 96.75 241 THR A CA 1
ATOM 1875 C C . THR A 1 241 ? -1.737 0.103 2.752 1.00 96.75 241 THR A C 1
ATOM 1877 O O . THR A 1 241 ? -1.901 0.608 1.648 1.00 96.75 241 THR A O 1
ATOM 1880 N N . VAL A 1 242 ? -0.827 0.558 3.607 1.00 96.12 242 VAL A N 1
ATOM 1881 C CA . VAL A 1 242 ? 0.215 1.526 3.246 1.00 96.12 242 VAL A CA 1
ATOM 1882 C C . VAL A 1 242 ? 1.323 0.805 2.490 1.00 96.12 242 VAL A C 1
ATOM 1884 O O . VAL A 1 242 ? 1.830 -0.206 2.974 1.00 96.12 242 VAL A O 1
ATOM 1887 N N . LEU A 1 243 ? 1.721 1.351 1.346 1.00 95.81 243 LEU A N 1
ATOM 1888 C CA . LEU A 1 243 ? 2.958 1.057 0.640 1.00 95.81 243 LEU A CA 1
ATOM 1889 C C . LEU A 1 243 ? 3.854 2.299 0.678 1.00 95.81 243 LEU A C 1
ATOM 1891 O O . LEU A 1 243 ? 3.603 3.255 -0.045 1.00 95.81 243 LEU A O 1
ATOM 1895 N N . LEU A 1 244 ? 4.922 2.255 1.471 1.00 94.69 244 LEU A N 1
ATOM 1896 C CA . LEU A 1 244 ? 5.979 3.269 1.481 1.00 94.69 244 LEU A CA 1
ATOM 1897 C C . LEU A 1 244 ? 7.202 2.733 0.725 1.00 94.69 244 LEU A C 1
ATOM 1899 O O . LEU A 1 244 ? 7.678 1.630 1.026 1.00 94.69 244 LEU A O 1
ATOM 1903 N N . THR A 1 245 ? 7.708 3.471 -0.267 1.00 93.69 245 THR A N 1
ATOM 1904 C CA . THR A 1 245 ? 8.827 2.979 -1.084 1.00 93.69 245 THR A CA 1
ATOM 1905 C C . THR A 1 245 ? 9.662 4.060 -1.763 1.00 93.69 245 THR A C 1
ATOM 1907 O O . THR A 1 245 ? 9.143 5.059 -2.228 1.00 93.69 245 THR A O 1
ATOM 1910 N N . ASP A 1 246 ? 10.960 3.805 -1.922 1.00 89.94 246 ASP A N 1
ATOM 1911 C CA . ASP A 1 246 ? 11.859 4.541 -2.828 1.00 89.94 246 ASP A CA 1
ATOM 1912 C C . ASP A 1 246 ? 12.249 3.726 -4.073 1.00 89.94 246 ASP A C 1
ATOM 1914 O O . ASP A 1 246 ? 13.317 3.898 -4.663 1.00 89.94 246 ASP A O 1
ATOM 1918 N N . ALA A 1 247 ? 11.407 2.751 -4.424 1.00 88.88 247 ALA A N 1
ATOM 1919 C CA . ALA A 1 247 ? 11.658 1.713 -5.417 1.00 88.88 247 ALA A CA 1
ATOM 1920 C C . ALA A 1 247 ? 12.897 0.827 -5.145 1.00 88.88 247 ALA A C 1
ATOM 1922 O O . ALA A 1 247 ? 13.251 -0.006 -5.988 1.00 88.88 247 ALA A O 1
ATOM 1923 N N . LYS A 1 248 ? 13.538 0.961 -3.972 1.00 89.44 248 LYS A N 1
ATOM 1924 C CA . LYS A 1 248 ? 14.657 0.133 -3.482 1.00 89.44 248 LYS A CA 1
ATOM 1925 C C . LYS A 1 248 ? 14.284 -0.623 -2.213 1.00 89.44 248 LYS A C 1
ATOM 1927 O O . LYS A 1 248 ? 14.641 -1.791 -2.060 1.00 89.44 248 LYS A O 1
ATOM 1932 N N . SER A 1 249 ? 13.545 0.027 -1.336 1.00 91.62 249 SER A N 1
ATOM 1933 C CA . SER A 1 249 ? 12.963 -0.520 -0.121 1.00 91.62 249 SER A CA 1
ATOM 1934 C C . SER A 1 249 ? 11.449 -0.418 -0.229 1.00 91.62 249 SER A C 1
ATOM 1936 O O . SER A 1 249 ? 10.926 0.582 -0.713 1.00 91.62 249 SER A O 1
ATOM 1938 N N . TRP A 1 250 ? 10.742 -1.465 0.179 1.00 93.94 250 TRP A N 1
ATOM 1939 C CA . TRP A 1 250 ? 9.291 -1.562 0.032 1.00 93.94 250 TRP A CA 1
ATOM 1940 C C . TRP A 1 250 ? 8.685 -1.983 1.362 1.00 93.94 250 TRP A C 1
ATOM 1942 O O . TRP A 1 250 ? 8.914 -3.114 1.795 1.00 93.94 250 TRP A O 1
ATOM 1952 N N . TYR A 1 251 ? 7.929 -1.091 1.994 1.00 95.06 251 TYR A N 1
ATOM 1953 C CA . TYR A 1 251 ? 7.267 -1.325 3.274 1.00 95.06 251 TYR A CA 1
ATOM 1954 C C . TYR A 1 251 ? 5.765 -1.410 3.065 1.00 95.06 251 TYR A C 1
ATOM 1956 O O . TYR A 1 251 ? 5.154 -0.461 2.586 1.00 95.06 251 TYR A O 1
ATOM 1964 N N . PHE A 1 252 ? 5.182 -2.541 3.447 1.00 96.12 252 PHE A N 1
ATOM 1965 C CA . PHE A 1 252 ? 3.749 -2.793 3.394 1.00 96.12 252 PHE A CA 1
ATOM 1966 C C . PHE A 1 252 ? 3.207 -2.934 4.807 1.00 96.12 252 PHE A C 1
ATOM 1968 O O . PHE A 1 252 ? 3.670 -3.814 5.524 1.00 96.12 252 PHE A O 1
ATOM 1975 N N . ALA A 1 253 ? 2.230 -2.129 5.208 1.00 96.12 253 ALA A N 1
ATOM 1976 C CA . ALA A 1 253 ? 1.587 -2.241 6.517 1.00 96.12 253 ALA A CA 1
ATOM 1977 C C . ALA A 1 253 ? 0.074 -2.100 6.371 1.00 96.12 253 ALA A C 1
ATOM 1979 O O . ALA A 1 253 ? -0.392 -1.141 5.764 1.00 96.12 253 ALA A O 1
ATOM 1980 N N . SER A 1 254 ? -0.697 -3.053 6.898 1.00 96.19 254 SER A N 1
ATOM 1981 C CA . SER A 1 254 ? -2.157 -3.047 6.765 1.00 96.19 254 SER A CA 1
ATOM 1982 C C . SER A 1 254 ? -2.832 -2.663 8.070 1.00 96.19 254 SER A C 1
ATOM 1984 O O . SER A 1 254 ? -2.480 -3.178 9.131 1.00 96.19 254 SER A O 1
ATOM 1986 N N . VAL A 1 255 ? -3.830 -1.789 7.972 1.00 95.62 255 VAL A N 1
ATOM 1987 C CA . VAL A 1 255 ? -4.655 -1.337 9.091 1.00 95.62 255 VAL A CA 1
ATOM 1988 C C . VAL A 1 255 ? -6.108 -1.714 8.828 1.00 95.62 255 VAL A C 1
ATOM 1990 O O . VAL A 1 255 ? -6.609 -1.545 7.719 1.00 95.62 255 VAL A O 1
ATOM 1993 N N . GLN A 1 256 ? -6.793 -2.240 9.841 1.00 95.62 256 GLN A N 1
ATOM 1994 C CA . GLN A 1 256 ? -8.210 -2.608 9.767 1.00 95.62 256 GLN A CA 1
ATOM 1995 C C . GLN A 1 256 ? -8.960 -2.135 11.008 1.00 95.62 256 GLN A C 1
ATOM 1997 O O . GLN A 1 256 ? -8.465 -2.283 12.126 1.00 95.62 256 GLN A O 1
ATOM 2002 N N . LEU A 1 257 ? -10.177 -1.623 10.819 1.00 94.75 257 LEU A N 1
ATOM 2003 C CA . LEU A 1 257 ? -11.076 -1.312 11.924 1.00 94.75 257 LEU A CA 1
ATOM 2004 C C . LEU A 1 257 ? -11.558 -2.601 12.609 1.00 94.75 257 LEU A C 1
ATOM 2006 O O . LEU A 1 257 ? -12.074 -3.507 11.957 1.00 94.75 257 LEU A O 1
ATOM 2010 N N . VAL A 1 258 ? -11.450 -2.655 13.935 1.00 93.00 258 VAL A N 1
ATOM 2011 C CA . VAL A 1 258 ? -12.031 -3.727 14.760 1.00 93.00 258 VAL A CA 1
ATOM 2012 C C . VAL A 1 258 ? -13.398 -3.302 15.298 1.00 93.00 258 VAL A C 1
ATOM 2014 O O . VAL A 1 258 ? -14.347 -4.081 15.234 1.00 93.00 258 VAL A O 1
ATOM 2017 N N . GLY A 1 259 ? -13.515 -2.063 15.782 1.00 90.44 259 GLY A N 1
ATOM 2018 C CA . GLY A 1 259 ? -14.754 -1.490 16.313 1.00 90.44 259 GLY A CA 1
ATOM 2019 C C . GLY A 1 259 ? -14.535 -0.159 17.022 1.00 90.44 259 GLY A C 1
ATOM 2020 O O . GLY A 1 259 ? -13.405 0.319 17.111 1.00 90.44 259 GLY A O 1
ATOM 2021 N N . GLU A 1 260 ? -15.611 0.445 17.510 1.00 89.31 260 GLU A N 1
ATOM 2022 C CA . GLU A 1 260 ? -15.533 1.645 18.353 1.00 89.31 260 GLU A CA 1
ATOM 2023 C C . GLU A 1 260 ? -15.171 1.264 19.787 1.00 89.31 260 GLU A C 1
ATOM 2025 O O . GLU A 1 260 ? -15.588 0.220 20.273 1.00 89.31 260 GLU A O 1
ATOM 2030 N N . ILE A 1 261 ? -14.404 2.099 20.491 1.00 83.75 261 ILE A N 1
ATOM 2031 C CA . ILE A 1 261 ? -13.953 1.777 21.858 1.00 83.75 261 ILE A CA 1
ATOM 2032 C C . ILE A 1 261 ? -15.135 1.632 22.833 1.00 83.75 261 ILE A C 1
ATOM 2034 O O . ILE A 1 261 ? -15.064 0.826 23.760 1.00 83.75 261 ILE A O 1
ATOM 2038 N N . ASP A 1 262 ? -16.221 2.365 22.585 1.00 79.75 262 ASP A N 1
ATOM 2039 C CA . ASP A 1 262 ? -17.420 2.391 23.427 1.00 79.75 262 ASP A CA 1
ATOM 2040 C C . ASP A 1 262 ? -18.404 1.238 23.122 1.00 79.75 262 ASP A C 1
ATOM 2042 O O . ASP A 1 262 ? -19.429 1.112 23.793 1.00 79.75 262 ASP A O 1
ATOM 2046 N N . GLU A 1 263 ? -18.127 0.386 22.124 1.00 78.25 263 GLU A N 1
ATOM 2047 C CA . GLU A 1 263 ? -18.987 -0.761 21.806 1.00 78.25 263 GLU A CA 1
ATOM 2048 C C . GLU A 1 263 ? -18.960 -1.802 22.941 1.00 78.25 263 GLU A C 1
ATOM 2050 O O . GLU A 1 263 ? -17.947 -2.465 23.201 1.00 78.25 263 GLU A O 1
ATOM 2055 N N . GLU A 1 264 ? -20.112 -1.997 23.594 1.00 71.06 264 GLU A N 1
ATOM 2056 C CA . GLU A 1 264 ? -20.294 -3.061 24.581 1.00 71.06 264 GLU A CA 1
ATOM 2057 C C . GLU A 1 264 ? -20.004 -4.438 23.962 1.00 71.06 264 GLU A C 1
ATOM 2059 O O . GLU A 1 264 ? -20.533 -4.811 22.914 1.00 71.06 264 GLU A O 1
ATOM 2064 N N . GLY A 1 265 ? -19.177 -5.233 24.647 1.00 70.31 265 GLY A N 1
ATOM 2065 C CA . GLY A 1 265 ? -18.891 -6.615 24.258 1.00 70.31 265 GLY A CA 1
ATOM 2066 C C . GLY A 1 265 ? -17.669 -6.813 23.357 1.00 70.31 265 GLY A C 1
ATOM 2067 O O . GLY A 1 265 ? -17.433 -7.943 22.925 1.00 70.31 265 GLY A O 1
ATOM 2068 N N . LEU A 1 266 ? -16.854 -5.780 23.106 1.00 76.38 266 LEU A N 1
ATOM 2069 C CA . LEU A 1 266 ? -15.556 -5.992 22.465 1.00 76.38 266 LEU A CA 1
ATOM 2070 C C . LEU A 1 266 ? -14.652 -6.892 23.335 1.00 76.38 266 LEU A C 1
ATOM 2072 O O . LEU A 1 266 ? -14.496 -6.647 24.535 1.00 76.38 266 LEU A O 1
ATOM 2076 N N . PRO A 1 267 ? -14.013 -7.926 22.753 1.00 79.81 267 PRO A N 1
ATOM 2077 C CA . PRO A 1 267 ? -13.069 -8.771 23.484 1.00 79.81 267 PRO A CA 1
ATOM 2078 C C . PRO A 1 267 ? -11.845 -7.951 23.920 1.00 79.81 267 PRO A C 1
ATOM 2080 O O . PRO A 1 267 ? -11.597 -6.908 23.332 1.00 79.81 267 PRO A O 1
ATOM 2083 N N . PRO A 1 268 ? -11.015 -8.389 24.878 1.00 82.12 268 PRO A N 1
ATOM 2084 C CA . PRO A 1 268 ? -9.769 -7.691 25.219 1.00 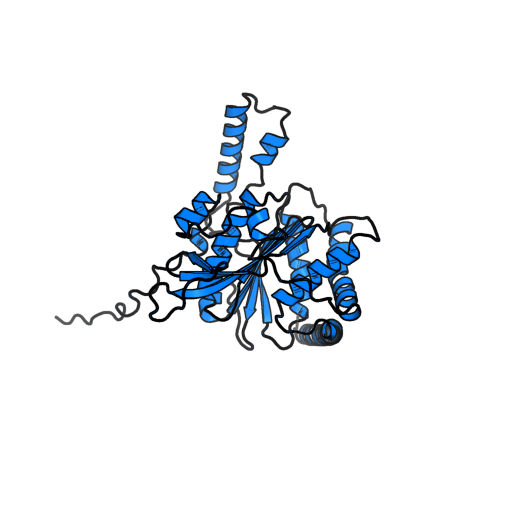82.12 268 PRO A CA 1
ATOM 2085 C C . PRO A 1 268 ? -8.851 -7.455 23.996 1.00 82.12 268 PRO A C 1
ATOM 2087 O O . PRO A 1 268 ? -8.866 -8.289 23.085 1.00 82.12 268 PRO A O 1
ATOM 2090 N N . PRO A 1 269 ? -8.080 -6.346 23.941 1.00 83.44 269 PRO A N 1
ATOM 2091 C CA . PRO A 1 269 ? -7.138 -6.057 22.852 1.00 83.44 269 PRO A CA 1
ATOM 2092 C C . PRO A 1 269 ? -6.105 -7.165 22.673 1.00 83.44 269 PRO A C 1
ATOM 2094 O O . PRO A 1 269 ? -5.515 -7.644 23.644 1.00 83.44 269 PRO A O 1
ATOM 2097 N N . THR A 1 270 ? -5.885 -7.570 21.422 1.00 86.75 270 THR A N 1
ATOM 2098 C CA . THR A 1 270 ? -4.757 -8.436 21.062 1.00 86.75 270 THR A CA 1
ATOM 2099 C C . THR A 1 270 ? -3.472 -7.612 20.941 1.00 86.75 270 THR A C 1
ATOM 2101 O O . THR A 1 270 ? -3.502 -6.386 20.867 1.00 86.75 270 THR A O 1
ATOM 2104 N N . GLN A 1 271 ? -2.313 -8.279 20.900 1.00 84.75 271 GLN A N 1
ATOM 2105 C CA . GLN A 1 271 ? -1.008 -7.598 20.823 1.00 84.75 271 GLN A CA 1
ATOM 2106 C C . GLN A 1 271 ? -0.823 -6.739 19.567 1.00 84.75 271 GLN A C 1
ATOM 2108 O O . GLN A 1 271 ? -0.003 -5.829 19.570 1.00 84.75 271 GLN A O 1
ATOM 2113 N N . ASN A 1 272 ? -1.572 -7.027 18.503 1.00 89.38 272 ASN A N 1
ATOM 2114 C CA . ASN A 1 272 ? -1.513 -6.303 17.241 1.00 89.38 272 ASN A CA 1
ATOM 2115 C C . ASN A 1 272 ? -2.631 -5.255 17.075 1.00 89.38 272 ASN A C 1
ATOM 2117 O O . ASN A 1 272 ? -2.835 -4.734 15.977 1.00 89.38 272 ASN A O 1
ATOM 2121 N N . GLU A 1 273 ? -3.376 -4.968 18.143 1.00 93.25 273 GLU A N 1
ATOM 2122 C CA . GLU A 1 273 ? -4.455 -3.985 18.154 1.00 93.25 273 GLU A CA 1
ATOM 2123 C C . GLU A 1 273 ? -4.081 -2.741 18.954 1.00 93.25 273 GLU A C 1
ATOM 2125 O O . GLU A 1 273 ? -3.437 -2.820 19.997 1.00 93.25 273 GLU A O 1
ATOM 2130 N N . PHE A 1 274 ? -4.516 -1.585 18.471 1.00 92.50 274 PHE A N 1
ATOM 2131 C CA . PHE A 1 274 ? -4.227 -0.274 19.041 1.00 92.50 274 PHE A CA 1
ATOM 2132 C C . PHE A 1 274 ? -5.478 0.608 19.006 1.00 92.50 274 PHE A C 1
ATOM 2134 O O . PHE A 1 274 ? -6.456 0.301 18.320 1.00 92.50 274 PHE A O 1
ATOM 2141 N N . GLN A 1 275 ? -5.460 1.694 19.770 1.00 92.31 275 GLN A N 1
ATOM 2142 C CA . GLN A 1 275 ? -6.507 2.708 19.762 1.00 92.31 275 GLN A CA 1
ATOM 2143 C C . GLN A 1 275 ? -6.045 3.903 18.939 1.00 92.31 275 GLN A C 1
ATOM 2145 O O . GLN A 1 275 ? -4.890 4.299 19.059 1.00 92.31 275 GLN A O 1
ATOM 2150 N N . ALA A 1 276 ? -6.937 4.465 18.129 1.00 91.81 276 ALA A N 1
ATOM 2151 C CA . ALA A 1 276 ? -6.759 5.766 17.493 1.00 91.81 276 ALA A CA 1
ATOM 2152 C C . ALA A 1 276 ? -8.134 6.382 17.208 1.00 91.81 276 ALA A C 1
ATOM 2154 O O . ALA A 1 276 ? -9.069 5.683 16.816 1.00 91.81 276 ALA A O 1
ATOM 2155 N N . CYS A 1 277 ? -8.269 7.691 17.415 1.00 89.06 277 CYS A N 1
ATOM 2156 C CA . CYS A 1 277 ? -9.469 8.470 17.084 1.00 89.06 277 CYS A CA 1
ATOM 2157 C C . CYS A 1 277 ? -10.782 7.959 17.715 1.00 89.06 277 CYS A C 1
ATOM 2159 O O . CYS A 1 277 ? -11.851 8.126 17.140 1.00 89.06 277 CYS A O 1
ATOM 2161 N N . GLY A 1 278 ? -10.726 7.312 18.884 1.00 88.50 278 GLY A N 1
ATOM 2162 C CA . GLY A 1 278 ? -11.915 6.712 19.514 1.00 88.50 278 GLY A CA 1
ATOM 2163 C C . GLY A 1 278 ? -12.300 5.331 18.962 1.00 88.50 278 GLY A C 1
ATOM 2164 O O . GLY A 1 278 ? -13.302 4.753 19.383 1.00 88.50 278 GLY A O 1
ATOM 2165 N N . TYR A 1 279 ? -11.488 4.774 18.063 1.00 92.62 279 TYR A N 1
ATOM 2166 C CA . TYR A 1 279 ? -11.668 3.453 17.473 1.00 92.62 279 TYR A CA 1
ATOM 2167 C C . TYR A 1 279 ? -10.557 2.506 17.907 1.00 92.62 279 TYR A C 1
ATOM 2169 O O . TYR A 1 279 ? -9.434 2.906 18.219 1.00 92.62 279 TYR A O 1
ATOM 2177 N N . ARG A 1 280 ? -10.873 1.216 17.882 1.00 93.44 280 ARG A N 1
ATOM 2178 C CA . ARG A 1 280 ? -9.908 0.133 17.984 1.00 93.44 280 ARG A CA 1
ATOM 2179 C C . ARG A 1 280 ? -9.593 -0.389 16.597 1.00 93.44 280 ARG A C 1
ATOM 2181 O O . ARG A 1 280 ? -10.487 -0.798 15.854 1.00 93.44 280 ARG A O 1
ATOM 2188 N N . LEU A 1 281 ? -8.310 -0.414 16.277 1.00 94.50 281 LEU A N 1
ATOM 2189 C CA . LEU A 1 281 ? -7.791 -0.872 15.002 1.00 94.50 281 LEU A CA 1
ATOM 2190 C C . LEU A 1 281 ? -6.791 -1.998 15.205 1.00 94.50 281 LEU A C 1
ATOM 2192 O O . LEU A 1 281 ? -6.272 -2.214 16.298 1.00 94.50 281 LEU A O 1
ATOM 2196 N N . ARG A 1 282 ? -6.515 -2.713 14.122 1.00 94.44 282 ARG A N 1
ATOM 2197 C CA . ARG A 1 282 ? -5.506 -3.759 14.050 1.00 94.44 282 ARG A CA 1
ATOM 2198 C C . ARG A 1 282 ? -4.459 -3.388 13.014 1.00 94.44 282 ARG A C 1
ATOM 2200 O O . ARG A 1 282 ? -4.816 -3.137 11.867 1.00 94.44 282 ARG A O 1
ATOM 2207 N N . LEU A 1 283 ? -3.191 -3.420 13.411 1.00 95.38 283 LEU A N 1
ATOM 2208 C CA . LEU A 1 283 ? -2.038 -3.359 12.516 1.00 95.38 283 LEU A CA 1
ATOM 2209 C C . LEU A 1 283 ? -1.584 -4.789 12.213 1.00 95.38 283 LEU A C 1
ATOM 2211 O O . LEU A 1 283 ? -1.422 -5.598 13.124 1.00 95.38 283 LEU A O 1
ATOM 2215 N N . PHE A 1 284 ? -1.394 -5.142 10.949 1.00 94.06 284 PHE A N 1
ATOM 2216 C CA . PHE A 1 284 ? -0.992 -6.496 10.575 1.00 94.06 284 PHE A CA 1
ATOM 2217 C C . PHE A 1 284 ? -0.396 -6.556 9.169 1.00 94.06 284 PHE A C 1
ATOM 2219 O O . PHE A 1 284 ? -0.369 -5.570 8.429 1.00 94.06 284 PHE A O 1
ATOM 2226 N N . ALA A 1 285 ? 0.065 -7.756 8.803 1.00 91.62 285 ALA A N 1
ATOM 2227 C CA . ALA A 1 285 ? 0.668 -8.046 7.506 1.00 91.62 285 ALA A CA 1
ATOM 2228 C C . ALA A 1 285 ? 1.834 -7.100 7.171 1.00 91.62 285 ALA A C 1
ATOM 2230 O O . ALA A 1 285 ? 2.068 -6.793 6.003 1.00 91.62 285 ALA A O 1
ATOM 2231 N N . CYS A 1 286 ? 2.579 -6.669 8.195 1.00 94.12 286 CYS A N 1
ATOM 2232 C CA . CYS A 1 286 ? 3.747 -5.826 8.017 1.00 94.12 286 CYS A CA 1
ATOM 2233 C C . CYS A 1 286 ? 4.828 -6.607 7.264 1.00 94.12 286 CYS A C 1
ATOM 2235 O O . CYS A 1 286 ? 5.214 -7.712 7.664 1.00 94.12 286 CYS A O 1
ATOM 2237 N N . LYS A 1 287 ? 5.300 -6.064 6.140 1.00 93.00 287 LYS A N 1
ATOM 2238 C CA . LYS A 1 287 ? 6.302 -6.720 5.302 1.00 93.00 287 LYS A CA 1
ATOM 2239 C C . LYS A 1 287 ? 7.265 -5.725 4.681 1.00 93.00 287 LYS A C 1
ATOM 2241 O O . LYS A 1 287 ? 6.849 -4.739 4.085 1.00 93.00 287 LYS A O 1
ATOM 2246 N N . HIS A 1 288 ? 8.553 -6.030 4.795 1.00 92.56 288 HIS A N 1
ATOM 2247 C CA . HIS A 1 288 ? 9.627 -5.262 4.185 1.00 92.56 288 HIS A CA 1
ATOM 2248 C C . HIS A 1 288 ? 10.326 -6.098 3.105 1.00 92.56 288 HIS A C 1
ATOM 2250 O O . HIS A 1 288 ? 10.665 -7.264 3.327 1.00 92.56 288 HIS A O 1
ATOM 2256 N N . PHE A 1 289 ? 10.554 -5.497 1.938 1.00 90.69 289 PHE A N 1
ATOM 2257 C CA . PHE A 1 289 ? 11.398 -6.059 0.889 1.00 90.69 289 PHE A CA 1
ATOM 2258 C C . PHE A 1 289 ? 12.521 -5.093 0.528 1.00 90.69 289 PHE A C 1
ATOM 2260 O O . PHE A 1 289 ? 12.275 -3.928 0.224 1.00 90.69 289 PHE A O 1
ATOM 2267 N N . THR A 1 290 ? 13.742 -5.615 0.447 1.00 89.50 290 THR A N 1
ATOM 2268 C CA . THR A 1 290 ? 14.871 -4.916 -0.171 1.00 89.50 290 THR A CA 1
ATOM 2269 C C . THR A 1 290 ? 14.988 -5.376 -1.619 1.00 89.50 290 THR A C 1
ATOM 2271 O O . THR A 1 290 ? 15.369 -6.514 -1.902 1.00 89.50 290 THR A O 1
ATOM 2274 N N . CYS A 1 291 ? 14.589 -4.510 -2.543 1.00 86.50 291 CYS A N 1
ATOM 2275 C CA . CYS A 1 291 ? 14.519 -4.792 -3.965 1.00 86.50 291 CYS A CA 1
ATOM 2276 C C . CYS A 1 291 ? 14.636 -3.501 -4.778 1.00 86.50 291 CYS A C 1
ATOM 2278 O O . CYS A 1 291 ? 13.699 -2.712 -4.814 1.00 86.50 291 CYS A O 1
ATOM 2280 N N . ASN A 1 292 ? 15.746 -3.314 -5.492 1.00 86.69 292 ASN A N 1
ATOM 2281 C CA . ASN A 1 292 ? 15.901 -2.175 -6.394 1.00 86.69 292 ASN A CA 1
ATOM 2282 C C . ASN A 1 292 ? 15.272 -2.470 -7.761 1.00 86.69 292 ASN A C 1
ATOM 2284 O O . ASN A 1 292 ? 15.888 -3.131 -8.601 1.00 86.69 292 ASN A O 1
ATOM 2288 N N . LEU A 1 293 ? 14.063 -1.948 -7.978 1.00 85.19 293 LEU A N 1
ATOM 2289 C CA . LEU A 1 293 ? 13.316 -2.074 -9.232 1.00 85.19 293 LEU A CA 1
ATOM 2290 C C . LEU A 1 293 ? 14.045 -1.400 -10.403 1.00 85.19 293 LEU A C 1
ATOM 2292 O O . LEU A 1 293 ? 13.982 -1.866 -11.544 1.00 85.19 293 LEU A O 1
ATOM 2296 N N . LEU A 1 294 ? 14.813 -0.350 -10.108 1.00 79.94 294 LEU A N 1
ATOM 2297 C CA . LEU A 1 294 ? 15.573 0.410 -11.091 1.00 79.94 294 LEU A CA 1
ATOM 2298 C C . LEU A 1 294 ? 16.971 -0.168 -11.385 1.00 79.94 294 LEU A C 1
ATOM 2300 O O . LEU A 1 294 ? 17.637 0.292 -12.303 1.00 79.94 294 LEU A O 1
ATOM 2304 N N . SER A 1 295 ? 17.414 -1.222 -10.690 1.00 77.19 295 SER A N 1
ATOM 2305 C CA . SER A 1 295 ? 18.743 -1.811 -10.922 1.00 77.19 295 SER A CA 1
ATOM 2306 C C . SER A 1 295 ? 18.876 -2.451 -12.313 1.00 77.19 295 SER A C 1
ATOM 2308 O O . SER A 1 295 ? 17.957 -3.118 -12.788 1.00 77.19 295 SER A O 1
ATOM 2310 N N . GLU A 1 296 ? 20.044 -2.289 -12.938 1.00 57.81 296 GLU A N 1
ATOM 2311 C CA . GLU A 1 296 ? 20.413 -2.888 -14.234 1.00 57.81 296 GLU A CA 1
ATOM 2312 C C . GLU A 1 296 ? 20.944 -4.333 -14.123 1.00 57.81 296 GLU A C 1
ATOM 2314 O O . GLU A 1 296 ? 21.160 -5.003 -15.131 1.00 57.81 296 GLU A O 1
ATOM 2319 N N . SER A 1 297 ? 21.180 -4.852 -12.910 1.00 53.03 297 SER A N 1
ATOM 2320 C CA . SER A 1 297 ? 21.881 -6.136 -12.738 1.00 53.03 297 SER A CA 1
ATOM 2321 C C . SER A 1 297 ? 20.974 -7.354 -12.989 1.00 53.03 297 SER A C 1
ATOM 2323 O O . SER A 1 297 ? 20.195 -7.793 -12.140 1.00 53.03 297 SER A O 1
ATOM 2325 N N . GLY A 1 298 ? 21.106 -7.899 -14.197 1.00 50.62 298 GLY A N 1
ATOM 2326 C CA . GLY A 1 298 ? 20.184 -8.820 -14.860 1.00 50.62 298 GLY A CA 1
ATOM 2327 C C . GLY A 1 298 ? 20.003 -10.245 -14.331 1.00 50.62 298 GLY A C 1
ATOM 2328 O O . GLY A 1 298 ? 19.622 -11.071 -15.138 1.00 50.62 298 GLY A O 1
ATOM 2329 N N . ASP A 1 299 ? 20.192 -10.566 -13.044 1.00 49.75 299 ASP A N 1
ATOM 2330 C CA . ASP A 1 299 ? 19.836 -11.928 -12.570 1.00 49.75 299 ASP A CA 1
ATOM 2331 C C . ASP A 1 299 ? 19.461 -12.064 -11.084 1.00 49.75 299 ASP A C 1
ATOM 2333 O O . ASP A 1 299 ? 18.704 -12.962 -10.719 1.00 49.75 299 ASP A O 1
ATOM 2337 N N . ARG A 1 300 ? 19.928 -11.185 -10.183 1.00 50.19 300 ARG A N 1
ATOM 2338 C CA . ARG A 1 300 ? 19.714 -11.390 -8.729 1.00 50.19 300 ARG A CA 1
ATOM 2339 C C . ARG A 1 300 ? 18.488 -10.687 -8.149 1.00 50.19 300 ARG A C 1
ATOM 2341 O O . ARG A 1 300 ? 18.026 -11.083 -7.083 1.00 50.19 300 ARG A O 1
ATOM 2348 N N . ASN A 1 301 ? 17.930 -9.699 -8.849 1.00 61.22 301 ASN A N 1
ATOM 2349 C CA . ASN A 1 301 ? 16.795 -8.920 -8.341 1.00 61.22 301 ASN A CA 1
ATOM 2350 C C . ASN A 1 301 ? 15.427 -9.420 -8.814 1.00 61.22 301 ASN A C 1
ATOM 2352 O O . ASN A 1 301 ? 14.434 -9.123 -8.156 1.00 61.22 301 ASN A O 1
ATOM 2356 N N . TYR A 1 302 ? 15.342 -10.231 -9.875 1.00 71.31 302 TYR A N 1
ATOM 2357 C CA . TYR A 1 302 ? 14.050 -10.666 -10.421 1.00 71.31 302 TYR A CA 1
ATOM 2358 C C . TYR A 1 302 ? 13.208 -11.461 -9.424 1.00 71.31 302 TYR A C 1
ATOM 2360 O O . TYR A 1 302 ? 12.009 -11.229 -9.323 1.00 71.31 302 TYR A O 1
ATOM 2368 N N . ALA A 1 303 ? 13.827 -12.334 -8.625 1.00 76.81 303 ALA A N 1
ATOM 2369 C CA . ALA A 1 303 ? 13.115 -13.082 -7.590 1.00 76.81 303 ALA A CA 1
ATOM 2370 C C . ALA A 1 303 ? 12.552 -12.173 -6.479 1.00 76.81 303 ALA A C 1
ATOM 2372 O O . ALA A 1 303 ? 11.522 -12.493 -5.886 1.00 76.81 303 ALA A O 1
ATOM 2373 N N . CYS A 1 304 ? 13.205 -11.046 -6.185 1.00 81.88 304 CYS A N 1
ATOM 2374 C CA . CYS A 1 304 ? 12.717 -10.067 -5.214 1.00 81.88 304 CYS A CA 1
ATOM 2375 C C . CYS A 1 304 ? 11.629 -9.170 -5.819 1.00 81.88 304 CYS A C 1
ATOM 2377 O O . CYS A 1 304 ? 10.592 -8.996 -5.183 1.00 81.88 304 CYS A O 1
ATOM 2379 N N . VAL A 1 305 ? 11.807 -8.694 -7.059 1.00 85.50 305 VAL A N 1
ATOM 2380 C CA . VAL A 1 305 ? 10.790 -7.922 -7.802 1.00 85.50 305 VAL A CA 1
ATOM 2381 C C . VAL A 1 305 ? 9.502 -8.733 -7.923 1.00 85.50 305 VAL A C 1
ATOM 2383 O O . VAL A 1 305 ? 8.425 -8.264 -7.571 1.00 85.50 305 VAL A O 1
ATOM 2386 N N . ALA A 1 306 ? 9.629 -9.998 -8.319 1.00 85.06 306 ALA A N 1
ATOM 2387 C CA . ALA A 1 306 ? 8.541 -10.960 -8.388 1.00 85.06 306 ALA A CA 1
ATOM 2388 C C . ALA A 1 306 ? 7.762 -11.076 -7.067 1.00 85.06 306 ALA A C 1
ATOM 2390 O O . ALA A 1 306 ? 6.534 -11.097 -7.073 1.00 85.06 306 ALA A O 1
ATOM 2391 N N . LYS A 1 307 ? 8.459 -11.114 -5.924 1.00 87.50 307 LYS A N 1
ATOM 2392 C CA . LYS A 1 307 ? 7.822 -11.163 -4.599 1.00 87.50 307 LYS A CA 1
ATOM 2393 C C . LYS A 1 307 ? 7.090 -9.868 -4.250 1.00 87.50 307 LYS A C 1
ATOM 2395 O O . LYS A 1 307 ? 6.023 -9.952 -3.649 1.00 87.50 307 LYS A O 1
ATOM 2400 N N . VAL A 1 308 ? 7.645 -8.708 -4.607 1.00 90.81 308 VAL A N 1
ATOM 2401 C CA . VAL A 1 308 ? 6.990 -7.403 -4.408 1.00 90.81 308 VAL A CA 1
ATOM 2402 C C . VAL A 1 308 ? 5.707 -7.337 -5.233 1.00 90.81 308 VAL A C 1
ATOM 2404 O O . VAL A 1 308 ? 4.643 -7.079 -4.679 1.00 90.81 308 VAL A O 1
ATOM 2407 N N . PHE A 1 309 ? 5.775 -7.664 -6.525 1.00 90.75 309 PHE A N 1
ATOM 2408 C CA . PHE A 1 309 ? 4.612 -7.669 -7.415 1.00 90.75 309 PHE A CA 1
ATOM 2409 C C . PHE A 1 309 ? 3.549 -8.677 -6.986 1.00 90.75 309 PHE A C 1
ATOM 2411 O O . PHE A 1 309 ? 2.368 -8.339 -6.925 1.00 90.75 309 PHE A O 1
ATOM 2418 N N . ALA A 1 310 ? 3.953 -9.894 -6.617 1.00 88.50 310 ALA A N 1
ATOM 2419 C CA . ALA A 1 310 ? 3.028 -10.889 -6.089 1.00 88.50 310 ALA A CA 1
ATOM 2420 C C . ALA A 1 310 ? 2.353 -10.395 -4.801 1.00 88.50 310 ALA A C 1
ATOM 2422 O O . ALA A 1 310 ? 1.152 -10.583 -4.624 1.00 88.50 310 ALA A O 1
ATOM 2423 N N . HIS A 1 311 ? 3.090 -9.707 -3.926 1.00 90.75 311 HIS A N 1
ATOM 2424 C CA . HIS A 1 311 ? 2.514 -9.140 -2.712 1.00 90.75 311 HIS A CA 1
ATOM 2425 C C . HIS A 1 311 ? 1.536 -7.993 -3.001 1.00 90.75 311 HIS A C 1
ATOM 2427 O O . HIS A 1 311 ? 0.433 -7.999 -2.458 1.00 90.75 311 HIS A O 1
ATOM 2433 N N . MET A 1 312 ? 1.869 -7.077 -3.917 1.00 92.12 312 MET A N 1
ATOM 2434 C CA . MET A 1 312 ? 0.929 -6.055 -4.395 1.00 92.12 312 MET A CA 1
ATOM 2435 C C . MET A 1 312 ? -0.354 -6.695 -4.935 1.00 92.12 312 MET A C 1
ATOM 2437 O O . MET A 1 312 ? -1.447 -6.296 -4.547 1.00 92.12 312 MET A O 1
ATOM 2441 N N . HIS A 1 313 ? -0.233 -7.742 -5.760 1.00 89.12 313 HIS A N 1
ATOM 2442 C CA . HIS A 1 313 ? -1.387 -8.483 -6.268 1.00 89.12 313 HIS A CA 1
ATOM 2443 C C . HIS A 1 313 ? -2.247 -9.045 -5.127 1.00 89.12 313 HIS A C 1
ATOM 2445 O O . HIS A 1 313 ? -3.460 -8.874 -5.148 1.00 89.12 313 HIS A O 1
ATOM 2451 N N . THR A 1 314 ? -1.644 -9.675 -4.110 1.00 88.38 314 THR A N 1
ATOM 2452 C CA . THR A 1 314 ? -2.403 -10.223 -2.968 1.00 88.38 314 THR A CA 1
ATOM 2453 C C . THR A 1 314 ? -3.119 -9.167 -2.135 1.00 88.38 314 THR A C 1
ATOM 2455 O O . THR A 1 314 ? -4.175 -9.460 -1.583 1.00 88.38 314 THR A O 1
ATOM 2458 N N . VAL A 1 315 ? -2.564 -7.955 -2.048 1.00 90.25 315 VAL A N 1
ATOM 2459 C CA . VAL A 1 315 ? -3.208 -6.838 -1.348 1.00 90.25 315 VAL A CA 1
ATOM 2460 C C . VAL A 1 315 ? -4.411 -6.342 -2.149 1.00 90.25 315 VAL A C 1
ATOM 2462 O O . VAL A 1 315 ? -5.497 -6.174 -1.602 1.00 90.25 315 VAL A O 1
ATOM 2465 N N . LEU A 1 316 ? -4.238 -6.146 -3.458 1.00 88.94 316 LEU A N 1
ATOM 2466 C CA . LEU A 1 316 ? -5.299 -5.640 -4.332 1.00 88.94 316 LEU A CA 1
ATOM 2467 C C . LEU A 1 316 ? -6.436 -6.659 -4.533 1.00 88.94 316 LEU A C 1
ATOM 2469 O O . LEU A 1 316 ? -7.613 -6.285 -4.584 1.00 88.94 316 LEU A O 1
ATOM 2473 N N . TYR A 1 317 ? -6.082 -7.943 -4.589 1.00 86.00 317 TYR A N 1
ATOM 2474 C CA . TYR A 1 317 ? -6.969 -9.069 -4.876 1.00 86.00 317 TYR A CA 1
ATOM 2475 C C . TYR A 1 317 ? -6.875 -10.150 -3.786 1.00 86.00 317 TYR A C 1
ATOM 2477 O O . TYR A 1 317 ? -6.368 -11.253 -4.032 1.00 86.00 317 TYR A O 1
ATOM 2485 N N . PRO A 1 318 ? -7.348 -9.865 -2.560 1.00 83.50 318 PRO A N 1
ATOM 2486 C CA . PRO A 1 318 ? -7.267 -10.814 -1.459 1.00 83.50 318 PRO A CA 1
ATOM 2487 C C . PRO A 1 318 ? -8.038 -12.098 -1.794 1.00 83.50 318 PRO A C 1
ATOM 2489 O O . PRO A 1 318 ? -9.176 -12.067 -2.263 1.00 83.50 318 PRO A O 1
ATOM 2492 N N . GLY A 1 319 ? -7.394 -13.246 -1.570 1.00 81.50 319 GLY A N 1
ATOM 2493 C CA . GLY A 1 319 ? -7.970 -14.569 -1.834 1.00 81.50 319 GLY A CA 1
ATOM 2494 C C . GLY A 1 319 ? -8.028 -14.982 -3.310 1.00 81.50 319 GLY A C 1
ATOM 2495 O O . GLY A 1 319 ? -8.491 -16.083 -3.603 1.00 81.50 319 GLY A O 1
ATOM 2496 N N . VAL A 1 320 ? -7.555 -14.149 -4.243 1.00 82.50 320 VAL A N 1
ATOM 2497 C CA . VAL A 1 320 ? -7.439 -14.532 -5.655 1.00 82.50 320 VAL A CA 1
ATOM 2498 C C . VAL A 1 320 ? -6.175 -15.347 -5.881 1.00 82.50 320 VAL A C 1
ATOM 2500 O O . VAL A 1 320 ? -5.071 -14.915 -5.546 1.00 82.50 320 VAL A O 1
ATOM 2503 N N . ASP A 1 321 ? -6.341 -16.505 -6.516 1.00 80.62 321 ASP A N 1
ATOM 2504 C CA . ASP A 1 321 ? -5.224 -17.345 -6.930 1.00 80.62 321 ASP A CA 1
ATOM 2505 C C . ASP A 1 321 ? -4.406 -16.668 -8.044 1.00 80.62 321 ASP A C 1
ATOM 2507 O O . ASP A 1 321 ? -4.916 -16.362 -9.126 1.00 80.62 321 ASP A O 1
ATOM 2511 N N . ILE A 1 322 ? -3.117 -16.458 -7.769 1.00 79.00 322 ILE A N 1
ATOM 2512 C CA . ILE A 1 322 ? -2.151 -15.848 -8.688 1.00 79.00 322 ILE A CA 1
ATOM 2513 C C . ILE A 1 322 ? -1.940 -16.684 -9.961 1.00 79.00 322 ILE A C 1
ATOM 2515 O O . ILE A 1 322 ? -1.547 -16.136 -10.990 1.00 79.00 322 ILE A O 1
ATOM 2519 N N . SER A 1 323 ? -2.257 -17.983 -9.943 1.00 77.94 323 SER A N 1
ATOM 2520 C CA . SER A 1 323 ? -2.227 -18.835 -11.142 1.00 77.94 323 SER A CA 1
ATOM 2521 C C . SER A 1 323 ? -3.190 -18.344 -12.237 1.00 77.94 323 SER A C 1
ATOM 2523 O O . SER A 1 323 ? -2.971 -18.557 -13.430 1.00 77.94 323 SER A O 1
ATOM 2525 N N . GLN A 1 324 ? -4.238 -17.604 -11.854 1.00 78.19 324 GLN A N 1
ATOM 2526 C CA . GLN A 1 324 ? -5.251 -17.082 -12.772 1.00 78.19 324 GLN A CA 1
ATOM 2527 C C . GLN A 1 324 ? -4.842 -15.780 -13.470 1.00 78.19 324 GLN A C 1
ATOM 2529 O O . GLN A 1 324 ? -5.615 -15.267 -14.284 1.00 78.19 324 GLN A O 1
ATOM 2534 N N . VAL A 1 325 ? -3.653 -15.233 -13.182 1.00 78.44 325 VAL A N 1
ATOM 2535 C CA . VAL A 1 325 ? -3.184 -13.959 -13.756 1.00 78.44 325 VAL A CA 1
ATOM 2536 C C . VAL A 1 325 ? -3.207 -13.988 -15.288 1.00 78.44 325 VAL A C 1
ATOM 2538 O O . VAL A 1 325 ? -3.723 -13.044 -15.880 1.00 78.44 325 VAL A O 1
ATOM 2541 N N . ALA A 1 326 ? -2.760 -15.072 -15.939 1.00 73.69 326 ALA A N 1
ATOM 2542 C CA . ALA A 1 326 ? -2.810 -15.191 -17.407 1.00 73.69 326 ALA A CA 1
ATOM 2543 C C . ALA A 1 326 ? -4.241 -15.090 -17.952 1.00 73.69 326 ALA A C 1
ATOM 2545 O O . ALA A 1 326 ? -4.539 -14.233 -18.783 1.00 73.69 326 ALA A O 1
ATOM 2546 N N . ALA A 1 327 ? -5.151 -15.918 -17.432 1.00 76.19 327 ALA A N 1
ATOM 2547 C CA . ALA A 1 327 ? -6.542 -15.943 -17.878 1.00 76.19 327 ALA A CA 1
ATOM 2548 C C . ALA A 1 327 ? -7.275 -14.614 -17.613 1.00 76.19 327 ALA A C 1
ATOM 2550 O O . ALA A 1 327 ? -8.264 -14.296 -18.279 1.00 76.19 327 ALA A O 1
ATOM 2551 N N . ARG A 1 328 ? -6.831 -13.840 -16.615 1.00 76.94 328 ARG A N 1
ATOM 2552 C CA . ARG A 1 328 ? -7.345 -12.494 -16.335 1.00 76.94 328 ARG A CA 1
ATOM 2553 C C . ARG A 1 328 ? -6.745 -11.448 -17.268 1.00 76.94 328 ARG A C 1
ATOM 2555 O O . ARG A 1 328 ? -7.494 -10.646 -17.810 1.00 76.94 328 ARG A O 1
ATOM 2562 N N . ALA A 1 329 ? -5.440 -11.487 -17.518 1.00 73.19 329 ALA A N 1
ATOM 2563 C CA . ALA A 1 329 ? -4.779 -10.570 -18.443 1.00 73.19 329 ALA A CA 1
ATOM 2564 C C . ALA A 1 329 ? -5.348 -10.684 -19.870 1.00 73.19 329 ALA A C 1
ATOM 2566 O O . ALA A 1 329 ? -5.670 -9.667 -20.486 1.00 73.19 329 ALA A O 1
ATOM 2567 N N . GLU A 1 330 ? -5.554 -11.908 -20.372 1.00 73.38 330 GLU A N 1
ATOM 2568 C CA . GLU A 1 330 ? -6.149 -12.145 -21.696 1.00 73.38 330 GLU A CA 1
ATOM 2569 C C . GLU A 1 330 ? -7.573 -11.587 -21.798 1.00 73.38 330 GLU A C 1
ATOM 2571 O O . GLU A 1 330 ? -7.907 -10.862 -22.740 1.00 73.38 330 GLU A O 1
ATOM 2576 N N . ARG A 1 331 ? -8.416 -11.875 -20.799 1.00 72.62 331 ARG A N 1
ATOM 2577 C CA . ARG A 1 331 ? -9.789 -11.361 -20.752 1.00 72.62 331 ARG A CA 1
ATOM 2578 C C . ARG A 1 331 ? -9.822 -9.832 -20.625 1.00 72.62 331 ARG A C 1
ATOM 2580 O O . ARG A 1 331 ? -10.592 -9.197 -21.340 1.00 72.62 331 ARG A O 1
ATOM 2587 N N . GLY A 1 332 ? -8.972 -9.237 -19.784 1.00 69.25 332 GLY A N 1
ATOM 2588 C CA . GLY A 1 332 ? -8.853 -7.784 -19.605 1.00 69.25 332 GLY A CA 1
ATOM 2589 C C . GLY A 1 332 ? -8.460 -7.076 -20.894 1.00 69.25 332 GLY A C 1
ATOM 2590 O O . GLY A 1 332 ? -9.118 -6.120 -21.302 1.00 69.25 332 GLY A O 1
ATOM 2591 N N . SER A 1 333 ? -7.459 -7.609 -21.599 1.00 68.75 333 SER A N 1
ATOM 2592 C CA . SER A 1 333 ? -7.057 -7.110 -22.917 1.00 68.75 333 SER A CA 1
ATOM 2593 C C . SER A 1 333 ? -8.210 -7.166 -23.928 1.00 68.75 333 SER A C 1
ATOM 2595 O O . SER A 1 333 ? -8.473 -6.183 -24.624 1.00 68.75 333 SER A O 1
ATOM 2597 N N . GLY A 1 334 ? -8.959 -8.275 -23.961 1.00 68.62 334 GLY A N 1
ATOM 2598 C CA . GLY A 1 334 ? -10.140 -8.419 -24.815 1.00 68.62 334 GLY A CA 1
ATOM 2599 C C . GLY A 1 334 ? -11.236 -7.391 -24.515 1.00 68.62 334 GLY A C 1
ATOM 2600 O O . GLY A 1 334 ? -11.795 -6.799 -25.441 1.00 68.62 334 GLY A O 1
ATOM 2601 N N . VAL A 1 335 ? -11.513 -7.129 -23.233 1.00 68.69 335 VAL A N 1
ATOM 2602 C CA . VAL A 1 335 ? -12.497 -6.121 -22.806 1.00 68.69 335 VAL A CA 1
ATOM 2603 C C . VAL A 1 335 ? -12.055 -4.718 -23.214 1.00 68.69 335 VAL A C 1
ATOM 2605 O O . VAL A 1 335 ? -12.838 -4.014 -23.852 1.00 68.69 335 VAL A O 1
ATOM 2608 N N . LEU A 1 336 ? -10.810 -4.325 -22.922 1.00 65.31 336 LEU A N 1
ATOM 2609 C CA . LEU A 1 336 ? -10.278 -3.011 -23.301 1.00 65.31 336 LEU A CA 1
ATOM 2610 C C . LEU A 1 336 ? -10.333 -2.789 -24.807 1.00 65.31 336 LEU A C 1
ATOM 2612 O O . LEU A 1 336 ? -10.776 -1.733 -25.248 1.00 65.31 336 LEU A O 1
ATOM 2616 N N . LYS A 1 337 ? -9.941 -3.794 -25.595 1.00 70.38 337 LYS A N 1
ATOM 2617 C CA . LYS A 1 337 ? -10.025 -3.730 -27.054 1.00 70.38 337 LYS A CA 1
ATOM 2618 C C . LYS A 1 337 ? -11.467 -3.516 -27.510 1.00 70.38 337 LYS A C 1
ATOM 2620 O O . LYS A 1 337 ? -11.735 -2.611 -28.287 1.00 70.38 337 LYS A O 1
ATOM 2625 N N . SER A 1 338 ? -12.413 -4.261 -26.937 1.00 70.69 338 SER A N 1
ATOM 2626 C CA . SER A 1 338 ? -13.835 -4.096 -27.256 1.00 70.69 338 SER A CA 1
ATOM 2627 C C . SER A 1 338 ? -14.408 -2.731 -26.856 1.00 70.69 338 SER A C 1
ATOM 2629 O O . SER A 1 338 ? -15.360 -2.274 -27.482 1.00 70.69 338 SER A O 1
ATOM 2631 N N . LEU A 1 339 ? -13.868 -2.089 -25.812 1.00 65.19 339 LEU A N 1
ATOM 2632 C CA . LEU A 1 339 ? -14.251 -0.739 -25.393 1.00 65.19 339 LEU A CA 1
ATOM 2633 C C . LEU A 1 339 ? -13.629 0.319 -26.306 1.00 65.19 339 LEU A C 1
ATOM 2635 O O . LEU A 1 339 ? -14.332 1.232 -26.725 1.00 65.19 339 LEU A O 1
ATOM 2639 N N . ALA A 1 340 ? -12.351 0.167 -26.659 1.00 65.94 340 ALA A N 1
ATOM 2640 C CA . ALA A 1 340 ? -11.666 1.033 -27.613 1.00 65.94 340 ALA A CA 1
ATOM 2641 C C . ALA A 1 340 ? -12.361 1.013 -28.983 1.00 65.94 340 ALA A C 1
ATOM 2643 O O . ALA A 1 340 ? -12.601 2.067 -29.560 1.00 65.94 340 ALA A O 1
ATOM 2644 N N . ASP A 1 341 ? -12.785 -0.166 -29.445 1.00 73.44 341 ASP A N 1
ATOM 2645 C CA . ASP A 1 341 ? -13.527 -0.334 -30.700 1.00 73.44 341 ASP A CA 1
ATOM 2646 C C . ASP A 1 341 ? -14.953 0.263 -30.642 1.00 73.44 341 ASP A C 1
ATOM 2648 O O . ASP A 1 341 ? -15.566 0.516 -31.679 1.00 73.44 341 ASP A O 1
ATOM 2652 N N . LYS A 1 342 ? -15.507 0.474 -29.438 1.00 68.38 342 LYS A N 1
ATOM 2653 C CA . LYS A 1 342 ? -16.856 1.026 -29.208 1.00 68.38 342 LYS A CA 1
ATOM 2654 C C . LYS A 1 342 ? -16.877 2.521 -28.907 1.00 68.38 342 LYS A C 1
ATOM 2656 O O . LYS A 1 342 ? -17.963 3.095 -28.939 1.00 68.38 342 LYS A O 1
ATOM 2661 N N . SER A 1 343 ? -15.742 3.138 -28.596 1.00 39.97 343 SER A N 1
ATOM 2662 C CA . SER A 1 343 ? -15.652 4.585 -28.410 1.00 39.97 343 SER A CA 1
ATOM 2663 C C . SER A 1 343 ? -15.520 5.258 -29.777 1.00 39.97 343 SER A C 1
ATOM 2665 O O . SER A 1 343 ? -14.463 5.137 -30.399 1.00 39.97 343 SER A O 1
ATOM 2667 N N . PRO A 1 344 ? -16.555 5.956 -30.283 1.00 43.34 344 PRO A N 1
ATOM 2668 C CA . PRO A 1 344 ? -16.372 6.804 -31.447 1.00 43.34 344 PRO A CA 1
ATOM 2669 C C . PRO A 1 344 ? -15.486 7.982 -31.023 1.00 43.34 344 PRO A C 1
ATOM 2671 O O . PRO A 1 344 ? -15.773 8.643 -30.023 1.00 43.34 344 PRO A O 1
ATOM 2674 N N . LEU A 1 345 ? -14.393 8.188 -31.757 1.00 39.41 345 LEU A N 1
ATOM 2675 C CA . LEU A 1 345 ? -13.635 9.441 -31.736 1.00 39.41 345 LEU A CA 1
ATOM 2676 C C . LEU A 1 345 ? -14.527 10.625 -32.120 1.00 39.41 345 LEU A C 1
ATOM 2678 O O . LEU A 1 345 ? -15.356 10.453 -33.048 1.00 39.41 345 LEU A O 1
#